Protein AF-A0A848RR54-F1 (afdb_monomer)

Structure (mmCIF, N/CA/C/O backbone):
data_AF-A0A848RR54-F1
#
_entry.id   AF-A0A848RR54-F1
#
loop_
_atom_site.group_PDB
_atom_site.id
_atom_site.type_symbol
_atom_site.label_atom_id
_atom_site.label_alt_id
_atom_site.label_comp_id
_atom_site.label_asym_id
_atom_site.label_entity_id
_atom_site.label_seq_id
_atom_site.pdbx_PDB_ins_code
_atom_site.Cartn_x
_atom_site.Cartn_y
_atom_site.Cartn_z
_atom_site.occupancy
_atom_site.B_iso_or_equiv
_atom_site.auth_seq_id
_atom_site.auth_comp_id
_atom_site.auth_asym_id
_atom_site.auth_atom_id
_atom_site.pdbx_PDB_model_num
ATOM 1 N N . MET A 1 1 ? 53.550 -25.663 -58.899 1.00 39.53 1 MET A N 1
ATOM 2 C CA . MET A 1 1 ? 53.533 -25.489 -57.433 1.00 39.53 1 MET A CA 1
ATOM 3 C C . MET A 1 1 ? 52.250 -24.764 -57.072 1.00 39.53 1 MET A C 1
ATOM 5 O O . MET A 1 1 ? 51.999 -23.706 -57.629 1.00 39.53 1 MET A O 1
ATOM 9 N N . ARG A 1 2 ? 51.382 -25.408 -56.283 1.00 39.19 2 ARG A N 1
ATOM 10 C CA . ARG A 1 2 ? 50.110 -24.861 -55.793 1.00 39.19 2 ARG A CA 1
ATOM 11 C C . ARG A 1 2 ? 50.397 -24.190 -54.454 1.00 39.19 2 ARG A C 1
ATOM 13 O O . ARG A 1 2 ? 50.678 -24.913 -53.503 1.00 39.19 2 ARG A O 1
ATOM 20 N N . ASP A 1 3 ? 50.309 -22.868 -54.384 1.00 37.75 3 ASP A N 1
ATOM 21 C CA . ASP A 1 3 ? 50.316 -22.184 -53.094 1.00 37.75 3 ASP A CA 1
ATOM 22 C C . ASP A 1 3 ? 48.950 -22.333 -52.433 1.00 37.75 3 ASP A C 1
ATOM 24 O O . ASP A 1 3 ? 47.898 -21.961 -52.964 1.00 37.75 3 ASP A O 1
ATOM 28 N N . ALA A 1 4 ? 48.995 -22.997 -51.284 1.00 41.94 4 ALA A N 1
ATOM 29 C CA . ALA A 1 4 ? 47.868 -23.290 -50.437 1.00 41.94 4 ALA A CA 1
ATOM 30 C C . ALA A 1 4 ? 47.304 -21.989 -49.863 1.00 41.94 4 ALA A C 1
ATOM 32 O O . ALA A 1 4 ? 48.009 -21.188 -49.253 1.00 41.94 4 ALA A O 1
ATOM 33 N N . ARG A 1 5 ? 45.991 -21.820 -50.039 1.00 42.09 5 ARG A N 1
ATOM 34 C CA . ARG A 1 5 ? 45.162 -20.876 -49.293 1.00 42.09 5 ARG A CA 1
ATOM 35 C C . ARG A 1 5 ? 45.477 -21.025 -47.804 1.00 42.09 5 ARG A C 1
ATOM 37 O O . ARG A 1 5 ? 45.138 -22.048 -47.212 1.00 42.09 5 ARG A O 1
ATOM 44 N N . ALA A 1 6 ? 46.097 -20.005 -47.216 1.00 47.19 6 ALA A N 1
ATOM 45 C CA . ALA A 1 6 ? 46.144 -19.839 -45.774 1.00 47.19 6 ALA A CA 1
ATOM 46 C C . ALA A 1 6 ? 44.695 -19.716 -45.290 1.00 47.19 6 ALA A C 1
ATOM 48 O O . ALA A 1 6 ? 44.021 -18.710 -45.515 1.00 47.19 6 ALA A O 1
ATOM 49 N N . GLY A 1 7 ? 44.185 -20.811 -44.729 1.00 39.97 7 GLY A N 1
ATOM 50 C CA . GLY A 1 7 ? 42.881 -20.856 -44.100 1.00 39.97 7 GLY A CA 1
ATOM 51 C C . GLY A 1 7 ? 42.874 -19.883 -42.935 1.00 39.97 7 GLY A C 1
ATOM 52 O O . GLY A 1 7 ? 43.626 -20.051 -41.978 1.00 39.97 7 GLY A O 1
ATOM 53 N N . VAL A 1 8 ? 42.017 -18.870 -43.018 1.00 44.38 8 VAL A N 1
ATOM 54 C CA . VAL A 1 8 ? 41.612 -18.111 -41.838 1.00 44.38 8 VAL A CA 1
ATOM 55 C C . VAL A 1 8 ? 40.980 -19.124 -40.877 1.00 44.38 8 VAL A C 1
ATOM 57 O O . VAL A 1 8 ? 40.045 -19.825 -41.285 1.00 44.38 8 VAL A O 1
ATOM 60 N N . PRO A 1 9 ? 41.482 -19.280 -39.640 1.00 44.44 9 PRO A N 1
ATOM 61 C CA . PRO A 1 9 ? 40.887 -20.209 -38.698 1.00 44.44 9 PRO A CA 1
ATOM 62 C C . PRO A 1 9 ? 39.443 -19.780 -38.418 1.00 44.44 9 PRO A C 1
ATOM 64 O O . PRO A 1 9 ? 39.173 -18.679 -37.946 1.00 44.44 9 PRO A O 1
ATOM 67 N N . ARG A 1 10 ? 38.506 -20.690 -38.702 1.00 45.25 10 ARG A N 1
ATOM 68 C CA . ARG A 1 10 ? 37.046 -20.570 -38.518 1.00 45.25 10 ARG A CA 1
ATOM 69 C C . ARG A 1 10 ? 36.617 -20.458 -37.038 1.00 45.25 10 ARG A C 1
ATOM 71 O O . ARG A 1 10 ? 35.435 -20.543 -36.742 1.00 45.25 10 ARG A O 1
ATOM 78 N N . ALA A 1 11 ? 37.569 -20.265 -36.125 1.00 44.91 11 ALA A N 1
ATOM 79 C CA . ALA A 1 11 ? 37.375 -20.191 -34.678 1.00 44.91 11 ALA A CA 1
ATOM 80 C C . ALA A 1 11 ? 37.132 -18.757 -34.157 1.00 44.91 11 ALA A C 1
ATOM 82 O O . ALA A 1 11 ? 36.944 -18.568 -32.966 1.00 44.91 11 ALA A O 1
ATOM 83 N N . ALA A 1 12 ? 37.109 -17.742 -35.030 1.00 40.75 12 ALA A N 1
ATOM 84 C CA . ALA A 1 12 ? 36.840 -16.347 -34.653 1.00 40.75 12 ALA A CA 1
ATOM 85 C C . ALA A 1 12 ? 35.342 -15.955 -34.674 1.00 40.75 12 ALA A C 1
ATOM 87 O O . ALA A 1 12 ? 35.018 -14.779 -34.542 1.00 40.75 12 ALA A O 1
ATOM 88 N N . TYR A 1 13 ? 34.433 -16.919 -34.864 1.00 43.47 13 TYR A N 1
ATOM 89 C CA . TYR A 1 13 ? 32.977 -16.699 -34.918 1.00 43.47 13 TYR A CA 1
ATOM 90 C C . TYR A 1 13 ? 32.204 -17.429 -33.815 1.00 43.47 13 TYR A C 1
ATOM 92 O O . TYR A 1 13 ? 30.986 -17.562 -33.905 1.00 43.47 13 TYR A O 1
ATOM 100 N N . GLU A 1 14 ? 32.866 -17.825 -32.729 1.00 41.84 14 GLU A N 1
ATOM 101 C CA . GLU A 1 14 ? 32.171 -17.937 -31.443 1.00 41.84 14 GLU A CA 1
ATOM 102 C C . GLU A 1 14 ? 31.944 -16.512 -30.926 1.00 41.84 14 GLU A C 1
ATOM 104 O O . GLU A 1 14 ? 32.564 -16.048 -29.975 1.00 41.84 14 GLU A O 1
ATOM 109 N N . ALA A 1 15 ? 31.111 -15.756 -31.647 1.00 51.31 15 ALA A N 1
ATOM 110 C CA . ALA A 1 15 ? 30.539 -14.546 -31.102 1.00 51.31 15 ALA A CA 1
ATOM 111 C C . ALA A 1 15 ? 29.754 -14.997 -29.876 1.00 51.31 15 ALA A C 1
ATOM 113 O O . ALA A 1 15 ? 28.797 -15.766 -30.017 1.00 51.31 15 ALA A O 1
ATOM 114 N N . GLU A 1 16 ? 30.184 -14.562 -28.691 1.00 47.19 16 GLU A N 1
ATOM 115 C CA . GLU A 1 16 ? 29.365 -14.710 -27.498 1.00 47.19 16 GLU A CA 1
ATOM 116 C C . GLU A 1 16 ? 27.944 -14.266 -27.855 1.00 47.19 16 GLU A C 1
ATOM 118 O O . GLU A 1 16 ? 27.778 -13.247 -28.547 1.00 47.19 16 GLU A O 1
ATOM 123 N N . PRO A 1 17 ? 26.916 -15.043 -27.474 1.00 49.62 17 PRO A N 1
ATOM 124 C CA . PRO A 1 17 ? 25.554 -14.613 -27.699 1.00 49.62 17 PRO A CA 1
ATOM 125 C C . PRO A 1 17 ? 25.431 -13.212 -27.108 1.00 49.62 17 PRO A C 1
ATOM 127 O O . PRO A 1 17 ? 25.694 -13.003 -25.924 1.00 49.62 17 PRO A O 1
ATOM 130 N N . VAL A 1 18 ? 25.027 -12.243 -27.931 1.00 54.66 18 VAL A N 1
ATOM 131 C CA . VAL A 1 18 ? 24.650 -10.903 -27.465 1.00 54.66 18 VAL A CA 1
ATOM 132 C C . VAL A 1 18 ? 23.271 -11.056 -26.808 1.00 54.66 18 VAL A C 1
ATOM 134 O O . VAL A 1 18 ? 22.246 -10.607 -27.315 1.00 54.66 18 VAL A O 1
ATOM 137 N N . GLY A 1 19 ? 23.243 -11.847 -25.737 1.00 51.34 19 GLY A N 1
ATOM 138 C CA . GLY A 1 19 ? 22.094 -12.200 -24.915 1.00 51.34 19 GLY A CA 1
ATOM 139 C C . GLY A 1 19 ? 22.115 -11.485 -23.569 1.00 51.34 19 GLY A C 1
ATOM 140 O O . GLY A 1 19 ? 21.085 -11.435 -22.900 1.00 51.34 19 GLY A O 1
ATOM 141 N N . ASP A 1 20 ? 23.246 -10.875 -23.203 1.00 58.84 20 ASP A N 1
ATOM 142 C CA . ASP A 1 20 ? 23.328 -10.021 -22.028 1.00 58.84 20 ASP A CA 1
ATOM 143 C C . ASP A 1 20 ? 22.647 -8.670 -22.280 1.00 58.84 20 ASP A C 1
ATOM 145 O O . ASP A 1 20 ? 22.751 -8.100 -23.376 1.00 58.84 20 ASP A O 1
ATOM 149 N N . PRO A 1 21 ? 21.930 -8.124 -21.276 1.00 65.00 21 PRO A N 1
ATOM 150 C CA . PRO A 1 21 ? 21.287 -6.832 -21.410 1.00 65.00 21 PRO A CA 1
ATOM 151 C C . PRO A 1 21 ? 22.359 -5.794 -21.718 1.00 65.00 21 PRO A C 1
ATOM 153 O O . PRO A 1 21 ? 23.267 -5.555 -20.920 1.00 65.00 21 PRO A O 1
ATOM 156 N N . THR A 1 22 ? 22.245 -5.174 -22.890 1.00 84.31 22 THR A N 1
ATOM 157 C CA . THR A 1 22 ? 23.192 -4.152 -23.328 1.00 84.31 22 THR A CA 1
ATOM 158 C C . THR A 1 22 ? 23.219 -2.990 -22.328 1.00 84.31 22 THR A C 1
ATOM 160 O O . THR A 1 22 ? 22.228 -2.764 -21.622 1.00 84.31 22 THR A O 1
ATOM 163 N N . PRO A 1 23 ? 24.291 -2.175 -22.288 1.00 89.00 23 PRO A N 1
ATOM 164 C CA . PRO A 1 23 ? 24.357 -1.021 -21.388 1.00 89.00 23 PRO A CA 1
ATOM 165 C C . PRO A 1 23 ? 23.140 -0.088 -21.500 1.00 89.00 23 PRO A C 1
ATOM 167 O O . PRO A 1 23 ? 22.696 0.488 -20.510 1.00 89.00 23 PRO A O 1
ATOM 170 N N . THR A 1 24 ? 22.541 0.024 -22.692 1.00 91.19 24 THR A N 1
ATOM 171 C CA . THR A 1 24 ? 21.304 0.789 -22.908 1.00 91.19 24 THR A CA 1
ATOM 172 C C . THR A 1 24 ? 20.101 0.167 -22.197 1.00 91.19 24 THR A C 1
ATOM 174 O O . THR A 1 24 ? 19.342 0.888 -21.552 1.00 91.19 24 THR A O 1
ATOM 177 N N . VAL A 1 25 ? 19.927 -1.156 -22.277 1.00 92.62 25 VAL A N 1
ATOM 178 C CA . VAL A 1 25 ? 18.853 -1.868 -21.563 1.00 92.62 25 VAL A CA 1
ATOM 179 C C . VAL A 1 25 ? 19.061 -1.769 -20.052 1.00 92.62 25 VAL A C 1
ATOM 181 O O . VAL A 1 25 ? 18.112 -1.479 -19.328 1.00 92.62 25 VAL A O 1
ATOM 184 N N . GLN A 1 26 ? 20.300 -1.920 -19.576 1.00 93.31 26 GLN A N 1
ATOM 185 C CA . GLN A 1 26 ? 20.636 -1.762 -18.157 1.00 93.31 26 GLN A CA 1
ATOM 186 C C . GLN A 1 26 ? 20.338 -0.342 -17.650 1.00 93.31 26 GLN A C 1
ATOM 188 O O . GLN A 1 26 ? 19.778 -0.179 -16.567 1.00 93.31 26 GLN A O 1
ATOM 193 N N . ALA A 1 27 ? 20.637 0.691 -18.443 1.00 94.62 27 ALA A N 1
ATOM 194 C CA . ALA A 1 27 ? 20.293 2.068 -18.099 1.00 94.62 27 ALA A CA 1
ATOM 195 C C . ALA A 1 27 ? 18.770 2.273 -18.018 1.00 94.62 27 ALA A C 1
ATOM 197 O O . ALA A 1 27 ? 18.280 2.864 -17.055 1.00 94.62 27 ALA A O 1
ATOM 198 N N . LEU A 1 28 ? 18.003 1.747 -18.982 1.00 95.25 28 LEU A N 1
ATOM 199 C CA . LEU A 1 28 ? 16.534 1.803 -18.953 1.00 95.25 28 LEU A CA 1
ATOM 200 C C . LEU A 1 28 ? 15.961 1.070 -17.729 1.00 95.25 28 LEU A C 1
ATOM 202 O O . LEU A 1 28 ? 15.101 1.624 -17.043 1.00 95.25 28 LEU A O 1
ATOM 206 N N . GLN A 1 29 ? 16.492 -0.113 -17.401 1.00 95.62 29 GLN A N 1
ATOM 207 C CA . GLN A 1 29 ? 16.160 -0.854 -16.181 1.00 95.62 29 GLN A CA 1
ATOM 208 C C . GLN A 1 29 ? 16.421 -0.011 -14.926 1.00 95.62 29 GLN A C 1
ATOM 210 O O . GLN A 1 29 ? 15.543 0.110 -14.071 1.00 95.62 29 GLN A O 1
ATOM 215 N N . ALA A 1 30 ? 17.603 0.598 -14.813 1.00 94.44 30 ALA A N 1
ATOM 216 C CA . ALA A 1 30 ? 17.982 1.406 -13.657 1.00 94.44 30 ALA A CA 1
ATOM 217 C C . ALA A 1 30 ? 17.096 2.652 -13.505 1.00 94.44 30 ALA A C 1
ATOM 219 O O . ALA A 1 30 ? 16.659 2.973 -12.396 1.00 94.44 30 ALA A O 1
ATOM 220 N N . HIS A 1 31 ? 16.774 3.336 -14.607 1.00 96.81 31 HIS A N 1
ATOM 221 C CA . HIS A 1 31 ? 15.866 4.482 -14.593 1.00 96.81 31 HIS A CA 1
ATOM 222 C C . HIS A 1 31 ? 14.446 4.090 -14.173 1.00 96.81 31 HIS A C 1
ATOM 224 O O . HIS A 1 31 ? 13.864 4.760 -13.316 1.00 96.81 31 HIS A O 1
ATOM 230 N N . ALA A 1 32 ? 13.905 2.996 -14.718 1.00 96.69 32 ALA A N 1
ATOM 231 C CA . ALA A 1 32 ? 12.576 2.507 -14.360 1.00 96.69 32 ALA A CA 1
ATOM 232 C C . ALA A 1 32 ? 12.501 2.060 -12.895 1.00 96.69 32 ALA A C 1
ATOM 234 O O . ALA A 1 32 ? 11.582 2.456 -12.173 1.00 96.69 32 ALA A O 1
ATOM 235 N N . ALA A 1 33 ? 13.511 1.325 -12.425 1.00 94.56 33 ALA A N 1
ATOM 236 C CA . ALA A 1 33 ? 13.627 0.930 -11.027 1.00 94.56 33 ALA A CA 1
ATOM 237 C C . ALA A 1 33 ? 13.731 2.151 -10.100 1.00 94.56 33 ALA A C 1
ATOM 239 O O . ALA A 1 33 ? 13.007 2.224 -9.112 1.00 94.56 33 ALA A O 1
ATOM 240 N N . THR A 1 34 ? 14.545 3.153 -10.448 1.00 94.81 34 THR A N 1
ATOM 241 C CA . THR A 1 34 ? 14.680 4.393 -9.662 1.00 94.81 34 THR A CA 1
ATOM 242 C C . THR A 1 34 ? 13.372 5.181 -9.617 1.00 94.81 34 THR A C 1
ATOM 244 O O . THR A 1 34 ? 13.013 5.730 -8.576 1.00 94.81 34 THR A O 1
ATOM 247 N N . TYR A 1 35 ? 12.636 5.250 -10.728 1.00 95.69 35 TYR A N 1
ATOM 248 C CA . TYR A 1 35 ? 11.336 5.915 -10.762 1.00 95.69 35 TYR A CA 1
ATOM 249 C C . TYR A 1 35 ? 10.322 5.205 -9.861 1.00 95.69 35 TYR A C 1
ATOM 251 O O . TYR A 1 35 ? 9.695 5.847 -9.018 1.00 95.69 35 TYR A O 1
ATOM 259 N N . ALA A 1 36 ? 10.206 3.880 -9.981 1.00 94.31 36 ALA A N 1
ATOM 260 C CA . ALA A 1 36 ? 9.348 3.092 -9.103 1.00 94.31 36 ALA A CA 1
ATOM 261 C C . ALA A 1 36 ? 9.765 3.230 -7.633 1.00 94.31 36 ALA A C 1
ATOM 263 O O . ALA A 1 36 ? 8.906 3.380 -6.769 1.00 94.31 36 ALA A O 1
ATOM 264 N N . GLN A 1 37 ? 11.068 3.281 -7.351 1.00 92.62 37 GLN A N 1
ATOM 265 C CA . GLN A 1 37 ? 11.580 3.523 -6.007 1.00 92.62 37 GLN A CA 1
ATOM 266 C C . GLN A 1 37 ? 11.146 4.896 -5.460 1.00 92.62 37 GLN A C 1
ATOM 268 O O . GLN A 1 37 ? 10.788 5.044 -4.297 1.00 92.62 37 GLN A O 1
ATOM 273 N N . ARG A 1 38 ? 11.123 5.935 -6.294 1.00 93.06 38 ARG A N 1
ATO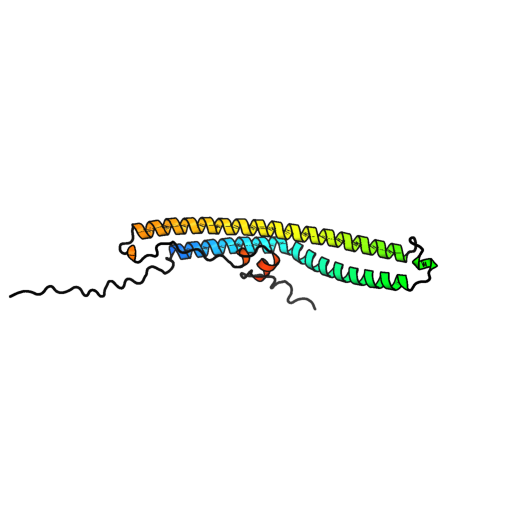M 274 C CA . ARG A 1 38 ? 10.648 7.259 -5.863 1.00 93.06 38 ARG A CA 1
ATOM 275 C C . ARG A 1 38 ? 9.144 7.278 -5.617 1.00 93.06 38 ARG A C 1
ATOM 277 O O . ARG A 1 38 ? 8.708 7.879 -4.640 1.00 93.06 38 ARG A O 1
ATOM 284 N N . GLU A 1 39 ? 8.356 6.635 -6.475 1.00 94.50 39 GLU A N 1
ATOM 285 C CA . GLU A 1 39 ? 6.899 6.584 -6.301 1.00 94.50 39 GLU A CA 1
ATOM 286 C C . GLU A 1 39 ? 6.491 5.745 -5.084 1.00 94.50 39 GLU A C 1
ATOM 288 O O . GLU A 1 39 ? 5.625 6.176 -4.326 1.00 94.50 39 GLU A O 1
ATOM 293 N N . GLY A 1 40 ? 7.148 4.606 -4.842 1.00 91.69 40 GLY A N 1
ATOM 294 C CA . GLY A 1 40 ? 6.935 3.826 -3.623 1.00 91.69 40 GLY A CA 1
ATOM 295 C C . GLY A 1 40 ? 7.312 4.620 -2.369 1.00 91.69 40 GLY A C 1
ATOM 296 O O . GLY A 1 40 ? 6.494 4.740 -1.460 1.00 91.69 40 GLY A O 1
ATOM 297 N N . GLN A 1 41 ? 8.481 5.275 -2.353 1.00 91.38 41 GLN A N 1
ATOM 298 C CA . GLN A 1 41 ? 8.911 6.096 -1.214 1.00 91.38 41 GLN A CA 1
ATOM 299 C C . GLN A 1 41 ? 7.922 7.229 -0.909 1.00 91.38 41 GLN A C 1
ATOM 301 O O . GLN A 1 41 ? 7.593 7.468 0.253 1.00 91.38 41 GLN A O 1
ATOM 306 N N . ARG A 1 42 ? 7.434 7.922 -1.946 1.00 91.94 42 ARG A N 1
ATOM 307 C CA . ARG A 1 42 ? 6.415 8.975 -1.813 1.00 91.94 42 ARG A CA 1
ATOM 308 C C . ARG A 1 42 ? 5.130 8.428 -1.211 1.00 91.94 42 ARG A C 1
ATOM 310 O O . ARG A 1 42 ? 4.662 8.970 -0.220 1.00 91.94 42 ARG A O 1
ATOM 317 N N . PHE A 1 43 ? 4.612 7.329 -1.760 1.00 92.25 43 PHE A N 1
ATOM 318 C CA . PHE A 1 43 ? 3.412 6.681 -1.240 1.00 92.25 43 PHE A CA 1
ATOM 319 C C . PHE A 1 43 ? 3.541 6.353 0.249 1.00 92.25 43 PHE A C 1
ATOM 321 O O . PHE A 1 43 ? 2.709 6.808 1.031 1.00 92.25 43 PHE A O 1
ATOM 328 N N . PHE A 1 44 ? 4.586 5.619 0.644 1.00 86.81 44 PHE A N 1
ATOM 329 C CA . PHE A 1 44 ? 4.771 5.198 2.034 1.00 86.81 44 PHE A CA 1
ATOM 330 C C . PHE A 1 44 ? 4.970 6.385 2.981 1.00 86.81 44 PHE A C 1
ATOM 332 O O . PHE A 1 44 ? 4.425 6.389 4.083 1.00 86.81 44 PHE A O 1
ATOM 339 N N . THR A 1 45 ? 5.674 7.429 2.535 1.00 88.88 45 THR A N 1
ATOM 340 C CA . THR A 1 45 ? 5.827 8.671 3.309 1.00 88.88 45 THR A CA 1
ATOM 341 C C . THR A 1 45 ? 4.478 9.370 3.506 1.00 88.88 45 THR A C 1
ATOM 343 O O . THR A 1 45 ? 4.144 9.756 4.626 1.00 88.88 45 THR A O 1
ATOM 346 N N . ASP A 1 46 ? 3.670 9.476 2.449 1.00 90.94 46 ASP A N 1
ATOM 347 C CA . ASP A 1 46 ? 2.396 10.201 2.465 1.00 90.94 46 ASP A CA 1
ATOM 348 C C . ASP A 1 46 ? 1.310 9.506 3.296 1.00 90.94 46 ASP A C 1
ATOM 350 O O . ASP A 1 46 ? 0.398 10.175 3.788 1.00 90.94 46 ASP A O 1
ATOM 354 N N . VAL A 1 47 ? 1.355 8.172 3.415 1.00 92.88 47 VAL A N 1
ATOM 355 C CA . VAL A 1 47 ? 0.345 7.383 4.149 1.00 92.88 47 VAL A CA 1
ATOM 356 C C . VAL A 1 47 ? 0.755 6.996 5.563 1.00 92.88 47 VAL A C 1
ATOM 358 O O . VAL A 1 47 ? -0.063 6.426 6.281 1.00 92.88 47 VAL A O 1
ATOM 361 N N . ARG A 1 48 ? 1.987 7.311 5.982 1.00 90.19 48 ARG A N 1
ATOM 362 C CA . ARG A 1 48 ? 2.548 6.883 7.271 1.00 90.19 48 ARG A CA 1
ATOM 363 C C . ARG A 1 48 ? 1.621 7.188 8.448 1.00 90.19 48 ARG A C 1
ATOM 365 O O . ARG A 1 48 ? 1.323 6.304 9.239 1.00 90.19 48 ARG A O 1
ATOM 372 N N . VAL A 1 49 ? 1.130 8.425 8.532 1.00 91.81 49 VAL A N 1
ATOM 373 C CA . VAL A 1 49 ? 0.252 8.866 9.630 1.00 91.81 49 VAL A CA 1
ATOM 374 C C . VAL A 1 49 ? -1.070 8.100 9.626 1.00 91.81 49 VAL A C 1
ATOM 376 O O . VAL A 1 49 ? -1.505 7.630 10.671 1.00 91.81 49 VAL A O 1
ATOM 379 N N . GLN A 1 50 ? -1.698 7.937 8.458 1.00 94.62 50 GLN A N 1
ATOM 380 C CA . GLN A 1 50 ? -2.967 7.212 8.339 1.00 94.62 50 GLN A CA 1
ATOM 381 C C . GLN A 1 50 ? -2.810 5.728 8.668 1.00 94.62 50 GLN A C 1
ATOM 383 O O . GLN A 1 50 ? -3.735 5.115 9.195 1.00 94.62 50 GLN A O 1
ATOM 388 N N . TRP A 1 51 ? -1.650 5.156 8.354 1.00 92.50 51 TRP A N 1
ATOM 389 C CA . TRP A 1 51 ? -1.332 3.773 8.662 1.00 92.50 51 TRP A CA 1
ATOM 390 C C . TRP A 1 51 ? -1.206 3.548 10.169 1.00 92.50 51 TRP A C 1
ATOM 392 O O . TRP A 1 51 ? -1.924 2.714 10.714 1.00 92.50 51 TRP A O 1
ATOM 402 N N . THR A 1 52 ? -0.379 4.352 10.846 1.00 91.62 52 THR A N 1
ATOM 403 C CA . THR A 1 52 ? -0.210 4.296 12.307 1.00 91.62 52 THR A CA 1
ATOM 404 C C . THR A 1 52 ? -1.526 4.565 13.038 1.00 91.62 52 THR A C 1
ATOM 406 O O . THR A 1 52 ? -1.859 3.869 13.993 1.00 91.62 52 THR A O 1
ATOM 409 N N . GLU A 1 53 ? -2.321 5.531 12.565 1.00 94.94 53 GLU A N 1
ATOM 410 C CA . GLU A 1 53 ? -3.658 5.789 13.114 1.00 94.94 53 GLU A CA 1
ATOM 411 C C . GLU A 1 53 ? -4.568 4.560 12.968 1.00 94.94 53 GLU A C 1
ATOM 413 O O . GLU A 1 53 ? -5.269 4.189 13.907 1.00 94.94 53 GLU A O 1
ATOM 418 N N . ASN A 1 54 ? -4.550 3.900 11.808 1.00 95.12 54 ASN A N 1
ATOM 419 C CA . ASN A 1 54 ? -5.356 2.706 11.582 1.00 95.12 54 ASN A CA 1
ATOM 420 C C . ASN A 1 54 ? -4.921 1.532 12.475 1.00 95.12 54 ASN A C 1
ATOM 422 O O . ASN A 1 54 ? -5.787 0.823 12.977 1.00 95.12 54 ASN A O 1
ATOM 426 N N . GLU A 1 55 ? -3.622 1.330 12.694 1.00 92.31 55 GLU A N 1
ATOM 427 C CA . GLU A 1 55 ? -3.112 0.283 13.593 1.00 92.31 55 GLU A CA 1
ATOM 428 C C . GLU A 1 55 ? -3.559 0.517 15.043 1.00 92.31 55 GLU A C 1
ATOM 430 O O . GLU A 1 55 ? -4.157 -0.373 15.650 1.00 92.31 55 GLU A O 1
ATOM 435 N N . ALA A 1 56 ? -3.392 1.740 15.556 1.00 94.75 56 ALA A N 1
ATOM 436 C CA . ALA A 1 56 ? -3.841 2.106 16.901 1.00 94.75 56 ALA A CA 1
ATOM 437 C C . ALA A 1 56 ? -5.370 1.989 17.072 1.00 94.75 56 ALA A C 1
ATOM 439 O O . ALA A 1 56 ? -5.866 1.593 18.133 1.00 94.75 56 ALA A O 1
ATOM 440 N N . LEU A 1 57 ? -6.138 2.313 16.024 1.00 95.75 57 LEU A N 1
ATOM 441 C CA . LEU A 1 57 ? -7.592 2.136 16.022 1.00 95.75 57 LEU A CA 1
ATOM 442 C C . LEU A 1 57 ? -7.987 0.662 16.052 1.00 95.75 57 LEU A C 1
ATOM 444 O O . LEU A 1 57 ? -8.901 0.311 16.788 1.00 95.75 57 LEU A O 1
ATOM 448 N N . VAL A 1 58 ? -7.316 -0.205 15.291 1.00 95.19 58 VAL A N 1
ATOM 449 C CA . VAL A 1 58 ? -7.599 -1.649 15.300 1.00 95.19 58 VAL A CA 1
ATOM 450 C C . VAL A 1 58 ? -7.352 -2.245 16.688 1.00 95.19 58 VAL A C 1
ATOM 452 O O . VAL A 1 58 ? -8.190 -3.005 17.175 1.00 95.19 58 VAL A O 1
ATOM 455 N N . GLU A 1 59 ? -6.264 -1.857 17.355 1.00 95.69 59 GLU A N 1
ATOM 456 C CA . GLU A 1 59 ? -5.988 -2.272 18.735 1.00 95.69 59 GLU A CA 1
ATOM 457 C C . GLU A 1 59 ? -7.056 -1.756 19.712 1.00 95.69 59 GLU A C 1
ATOM 459 O O . GLU A 1 59 ? -7.589 -2.511 20.529 1.00 95.69 59 GLU A O 1
ATOM 464 N N . THR A 1 60 ? -7.420 -0.475 19.600 1.00 97.25 60 THR A N 1
ATOM 465 C CA . THR A 1 60 ? -8.451 0.144 20.445 1.00 97.25 60 THR A CA 1
ATOM 466 C C . THR A 1 60 ? -9.800 -0.539 20.269 1.00 97.25 60 THR A C 1
ATOM 468 O O . THR A 1 60 ? -10.423 -0.907 21.260 1.00 97.25 60 THR A O 1
ATOM 471 N N . ILE A 1 61 ? -10.213 -0.796 19.029 1.00 97.50 61 ILE A N 1
ATOM 472 C CA . ILE A 1 61 ? -11.435 -1.538 18.714 1.00 97.50 61 ILE A CA 1
ATOM 473 C C . ILE A 1 61 ? -11.408 -2.922 19.367 1.00 97.50 61 ILE A C 1
ATOM 475 O O . ILE A 1 61 ? -12.398 -3.310 19.979 1.00 97.50 61 ILE A O 1
ATOM 479 N N . GLY A 1 62 ? -10.294 -3.656 19.267 1.00 97.62 62 GLY A N 1
ATOM 480 C CA . GLY A 1 62 ? -10.166 -4.982 19.875 1.00 97.62 62 GLY A CA 1
ATOM 481 C C . GLY A 1 62 ? -10.337 -4.946 21.396 1.00 97.62 62 GLY A C 1
ATOM 482 O O . GLY A 1 62 ? -11.115 -5.716 21.955 1.00 97.62 62 GLY A O 1
ATOM 483 N N . ARG A 1 63 ? -9.678 -3.996 22.067 1.00 97.75 63 ARG A N 1
ATOM 484 C CA . ARG A 1 63 ? -9.812 -3.782 23.516 1.00 97.75 63 ARG A CA 1
ATOM 485 C C . ARG A 1 63 ? -11.236 -3.399 23.919 1.00 97.75 63 ARG A C 1
ATOM 487 O O . ARG A 1 63 ? -11.763 -3.939 24.886 1.00 97.75 63 ARG A O 1
ATOM 494 N N . GLU A 1 64 ? -11.869 -2.498 23.177 1.00 97.19 64 GLU A N 1
ATOM 495 C CA . GLU A 1 64 ? -13.238 -2.061 23.457 1.00 97.19 64 GLU A CA 1
ATOM 496 C C . GLU A 1 64 ? -14.271 -3.161 23.201 1.00 97.19 64 GLU A C 1
ATOM 498 O O . GLU A 1 64 ? -15.260 -3.250 23.923 1.00 97.19 64 GLU A O 1
ATOM 503 N N . GLN A 1 65 ? -14.043 -4.028 22.213 1.00 97.81 65 GLN A N 1
ATOM 504 C CA . GLN A 1 65 ? -14.873 -5.211 21.985 1.00 97.81 65 GLN A CA 1
ATOM 505 C C . GLN A 1 65 ? -14.786 -6.198 23.153 1.00 97.81 65 GLN A C 1
ATOM 507 O O . GLN A 1 65 ? -15.819 -6.715 23.579 1.00 97.81 65 GLN A O 1
ATOM 512 N N . SER A 1 66 ? -13.590 -6.416 23.705 1.00 97.88 66 SER A N 1
ATOM 513 C CA . SER A 1 66 ? -13.413 -7.224 24.918 1.00 97.88 66 SER A CA 1
ATOM 514 C C . SER A 1 66 ? -14.121 -6.594 26.118 1.00 97.88 66 SER A C 1
ATOM 516 O O . SER A 1 66 ? -14.903 -7.265 26.786 1.00 97.88 66 SER A O 1
ATOM 518 N N . GLU A 1 67 ? -13.944 -5.287 26.337 1.00 97.44 67 GLU A N 1
ATOM 519 C CA . GLU A 1 67 ? -14.631 -4.543 27.402 1.00 97.44 67 GLU A CA 1
ATOM 520 C C . GLU A 1 67 ? -16.160 -4.619 27.254 1.00 97.44 67 GLU A C 1
ATOM 522 O O . GLU A 1 67 ? -16.886 -4.783 28.236 1.00 97.44 67 GLU A O 1
ATOM 527 N N . TYR A 1 68 ? -16.666 -4.531 26.023 1.00 97.19 68 TYR A N 1
ATOM 528 C CA . TYR A 1 68 ? -18.089 -4.670 25.738 1.00 97.19 68 TYR A CA 1
ATOM 529 C C . TYR A 1 68 ? -18.587 -6.069 26.096 1.00 97.19 68 TYR A C 1
ATOM 531 O O . TYR A 1 68 ? -19.611 -6.190 26.765 1.00 97.19 68 TYR A O 1
ATOM 539 N N . ALA A 1 69 ? -17.861 -7.116 25.697 1.00 97.06 69 ALA A N 1
ATOM 540 C CA . ALA A 1 69 ? -18.217 -8.496 26.007 1.00 97.06 69 ALA A CA 1
ATOM 541 C C . ALA A 1 69 ? -18.230 -8.759 27.523 1.00 97.06 69 ALA A C 1
ATOM 543 O O . ALA A 1 69 ? -19.180 -9.354 28.031 1.00 97.06 69 ALA A O 1
ATOM 544 N N . GLU A 1 70 ? -17.233 -8.257 28.255 1.00 96.44 70 GLU A N 1
ATOM 545 C CA . GLU A 1 70 ? -17.155 -8.366 29.716 1.00 96.44 70 GLU A CA 1
ATOM 546 C C . GLU A 1 70 ? -18.325 -7.658 30.406 1.00 96.44 70 GLU A C 1
ATOM 548 O O . GLU A 1 70 ? -18.993 -8.238 31.264 1.00 96.44 70 GLU A O 1
ATOM 553 N N . ARG A 1 71 ? -18.623 -6.415 30.009 1.00 94.44 71 ARG A N 1
ATOM 554 C CA . ARG A 1 71 ? -19.734 -5.643 30.585 1.00 94.44 71 ARG A CA 1
ATOM 555 C C . ARG A 1 71 ? -21.093 -6.237 30.236 1.00 94.44 71 ARG A C 1
ATOM 557 O O . ARG A 1 71 ? -21.980 -6.259 31.087 1.00 94.44 71 ARG A O 1
ATOM 564 N N . ALA A 1 72 ? -21.256 -6.738 29.015 1.00 93.38 72 ALA A N 1
ATOM 565 C CA . ALA A 1 72 ? -22.474 -7.413 28.588 1.00 93.38 72 ALA A CA 1
ATOM 566 C C . ALA A 1 72 ? -22.695 -8.712 29.378 1.00 93.38 72 ALA A C 1
ATOM 568 O O . ALA A 1 72 ? -23.817 -8.978 29.803 1.00 93.38 72 ALA A O 1
ATOM 569 N N . ALA A 1 73 ? -21.636 -9.485 29.641 1.00 93.62 73 ALA A N 1
ATOM 570 C CA . ALA A 1 73 ? -21.707 -10.671 30.492 1.00 93.62 73 ALA A CA 1
ATOM 571 C C . ALA A 1 73 ? -22.023 -10.309 31.953 1.00 93.62 73 ALA A C 1
ATOM 573 O O . ALA A 1 73 ? -22.907 -10.906 32.563 1.00 93.62 73 ALA A O 1
ATOM 574 N N . ALA A 1 74 ? -21.371 -9.283 32.510 1.00 91.12 74 ALA A N 1
ATOM 575 C CA . ALA A 1 74 ? -21.638 -8.819 33.871 1.00 91.12 74 ALA A CA 1
ATOM 576 C C . ALA A 1 74 ? -23.093 -8.354 34.059 1.00 91.12 74 ALA A C 1
ATOM 578 O O . ALA A 1 74 ? -23.692 -8.613 35.102 1.00 91.12 74 ALA A O 1
ATOM 579 N N . LEU A 1 75 ? -23.682 -7.716 33.042 1.00 90.19 75 LEU A N 1
ATOM 580 C CA . LEU A 1 75 ? -25.080 -7.287 33.056 1.00 90.19 75 LEU A CA 1
ATOM 581 C C . LEU A 1 75 ? -26.058 -8.469 33.145 1.00 90.19 75 LEU A C 1
ATOM 583 O O . LEU A 1 75 ? -27.068 -8.368 33.836 1.00 90.19 75 LEU A O 1
ATOM 587 N N . GLN A 1 76 ? -25.740 -9.608 32.521 1.00 87.81 76 GLN A N 1
ATOM 588 C CA . GLN A 1 76 ? -26.559 -10.828 32.611 1.00 87.81 76 GLN A CA 1
ATOM 589 C C . GLN A 1 76 ? -26.587 -11.429 34.023 1.00 87.81 76 GLN A C 1
ATOM 591 O O . GLN A 1 76 ? -27.504 -12.177 34.354 1.00 87.81 76 GLN A O 1
ATOM 596 N N . HIS A 1 77 ? -25.601 -11.100 34.861 1.00 88.69 77 HIS A N 1
ATOM 597 C CA . HIS A 1 77 ? -25.517 -11.550 36.251 1.00 88.69 77 HIS A CA 1
ATOM 598 C C . HIS A 1 77 ? -26.127 -10.559 37.256 1.00 88.69 77 HIS A C 1
ATOM 600 O O . HIS A 1 77 ? -26.105 -10.822 38.460 1.00 88.69 77 HIS A O 1
ATOM 606 N N . GLN A 1 78 ? -26.668 -9.425 36.797 1.00 87.56 78 GLN A N 1
ATOM 607 C CA . GLN A 1 78 ? -27.347 -8.461 37.663 1.00 87.56 78 GLN A CA 1
ATOM 608 C C . GLN A 1 78 ? -28.786 -8.889 38.005 1.00 87.56 78 GLN A C 1
ATOM 610 O O . GLN A 1 78 ? -29.371 -9.718 37.305 1.00 87.56 78 GLN A O 1
ATOM 615 N N . PRO A 1 79 ? -29.385 -8.333 39.081 1.00 86.38 79 PRO A N 1
ATOM 616 C CA . PRO A 1 79 ? -30.782 -8.587 39.420 1.00 86.38 79 PRO A CA 1
ATOM 617 C C . PRO A 1 79 ? -31.708 -8.294 38.236 1.00 86.38 79 PRO A C 1
ATOM 619 O O . PRO A 1 79 ? -31.489 -7.327 37.503 1.00 86.38 79 PRO A O 1
ATOM 622 N N . ALA A 1 80 ? -32.768 -9.093 38.083 1.00 82.56 80 ALA A N 1
ATOM 623 C CA . ALA A 1 80 ? -33.674 -9.022 36.934 1.00 82.56 80 ALA A CA 1
ATOM 624 C C . ALA A 1 80 ? -34.241 -7.612 36.687 1.00 82.56 80 ALA A C 1
ATOM 626 O O . ALA A 1 80 ? -34.358 -7.211 35.536 1.00 82.56 80 ALA A O 1
ATOM 627 N N . GLU A 1 81 ? -34.519 -6.839 37.741 1.00 83.38 81 GLU A N 1
ATOM 628 C CA . GLU A 1 81 ? -34.985 -5.449 37.623 1.00 83.38 81 GLU A CA 1
ATOM 629 C C . GLU A 1 81 ? -33.974 -4.548 36.899 1.00 83.38 81 GLU A C 1
ATOM 631 O O . GLU A 1 81 ? -34.355 -3.774 36.027 1.00 83.38 81 GLU A O 1
ATOM 636 N N . VAL A 1 82 ? -32.677 -4.683 37.194 1.00 76.50 82 VAL A N 1
ATOM 637 C CA . VAL A 1 82 ? -31.619 -3.868 36.570 1.00 76.50 82 VAL A CA 1
ATOM 638 C C . VAL A 1 82 ? -31.261 -4.389 35.177 1.00 76.50 82 VAL A C 1
ATOM 640 O O . VAL A 1 82 ? -30.982 -3.604 34.267 1.00 76.50 82 VAL A O 1
ATOM 643 N N . ALA A 1 83 ? -31.303 -5.712 35.000 1.00 77.25 83 ALA A N 1
ATOM 644 C CA . ALA A 1 83 ? -31.049 -6.371 33.723 1.00 77.25 83 ALA A CA 1
ATOM 645 C C . ALA A 1 83 ? -32.176 -6.148 32.695 1.00 77.25 83 ALA A C 1
ATOM 647 O O . ALA A 1 83 ? -31.920 -6.205 31.496 1.00 77.25 83 ALA A O 1
ATOM 648 N N . GLN A 1 84 ? -33.411 -5.888 33.136 1.00 84.12 84 GLN A N 1
ATOM 649 C CA . GLN A 1 84 ? -34.554 -5.601 32.257 1.00 84.12 84 GLN A CA 1
ATOM 650 C C . GLN A 1 84 ? -34.808 -4.102 32.066 1.00 84.12 84 GLN A C 1
ATOM 652 O O . GLN A 1 84 ? -35.460 -3.711 31.095 1.00 84.12 84 GLN A O 1
ATOM 657 N N . ASP A 1 85 ? -34.281 -3.250 32.947 1.00 87.12 85 ASP A N 1
ATOM 658 C CA . ASP A 1 85 ? -34.363 -1.804 32.785 1.00 87.12 85 ASP A CA 1
ATOM 659 C C . ASP A 1 85 ? -33.398 -1.314 31.691 1.00 87.12 85 ASP A C 1
ATOM 661 O O . ASP A 1 85 ? -32.221 -1.036 31.925 1.00 87.12 85 ASP A O 1
ATOM 665 N N . ALA A 1 86 ? -33.923 -1.157 30.475 1.00 84.00 86 ALA A N 1
ATOM 666 C CA . ALA A 1 86 ? -33.196 -0.616 29.324 1.00 84.00 86 ALA A CA 1
ATOM 667 C C . ALA A 1 86 ? -32.769 0.860 29.487 1.00 84.00 86 ALA A C 1
ATOM 669 O O . ALA A 1 86 ? -32.002 1.385 28.669 1.00 84.00 86 ALA A O 1
ATOM 670 N N . THR A 1 87 ? -33.286 1.554 30.505 1.00 89.38 87 THR A N 1
ATOM 671 C CA . THR A 1 87 ? -32.873 2.913 30.876 1.00 89.38 87 THR A CA 1
ATOM 672 C C . THR A 1 87 ? -31.843 2.935 32.001 1.00 89.38 87 THR A C 1
ATOM 674 O O . THR A 1 87 ? -31.361 4.013 32.356 1.00 89.38 87 THR A O 1
ATOM 677 N N . SER A 1 88 ? -31.434 1.763 32.499 1.00 89.25 88 SER A N 1
ATOM 678 C CA . SER A 1 88 ? -30.436 1.671 33.553 1.00 89.25 88 SER A CA 1
ATOM 679 C C . SER A 1 88 ? -29.077 2.223 33.093 1.00 89.25 88 SER A C 1
ATOM 681 O O . SER A 1 88 ? -28.715 2.120 31.911 1.00 89.25 88 SER A O 1
ATOM 683 N N . PRO A 1 89 ? -28.274 2.793 34.014 1.00 90.06 89 PRO A N 1
ATOM 684 C CA . PRO A 1 89 ? -26.944 3.308 33.691 1.00 90.06 89 PRO A CA 1
ATOM 685 C C . PRO A 1 89 ? -26.041 2.276 32.998 1.00 90.06 89 PRO A C 1
ATOM 687 O O . PRO A 1 89 ? -25.284 2.628 32.098 1.00 90.06 89 PRO A O 1
ATOM 690 N N . ALA A 1 90 ? -26.175 0.994 33.356 1.00 88.50 90 ALA A N 1
ATOM 691 C CA . ALA A 1 90 ? -25.392 -0.091 32.770 1.00 88.50 90 ALA A CA 1
ATOM 692 C C . ALA A 1 90 ? -25.694 -0.302 31.273 1.00 88.50 90 ALA A C 1
ATOM 694 O O . ALA A 1 90 ? -24.769 -0.446 30.470 1.00 88.50 90 ALA A O 1
ATOM 695 N N . HIS A 1 91 ? -26.970 -0.253 30.871 1.00 91.81 91 HIS A N 1
ATOM 696 C CA . HIS A 1 91 ? -27.349 -0.295 29.456 1.00 91.81 91 HIS A CA 1
ATOM 697 C C . HIS A 1 91 ? -26.889 0.954 28.703 1.00 91.81 91 HIS A C 1
ATOM 699 O O . HIS A 1 91 ? -26.446 0.860 27.556 1.00 91.81 91 HIS A O 1
ATOM 705 N N . GLU A 1 92 ? -26.969 2.133 29.325 1.00 93.31 92 GLU A N 1
ATOM 706 C CA . GLU A 1 92 ? -26.504 3.366 28.688 1.00 93.31 92 GLU A CA 1
ATOM 707 C C . GLU A 1 92 ? -24.992 3.351 28.439 1.00 93.31 92 GLU A C 1
ATOM 709 O O . GLU A 1 92 ? -24.549 3.742 27.356 1.00 93.31 92 GLU A O 1
ATOM 714 N N . ASP A 1 93 ? -24.206 2.835 29.381 1.00 92.69 93 ASP A N 1
ATOM 715 C CA . ASP A 1 93 ? -22.762 2.677 29.214 1.00 92.69 93 ASP A CA 1
ATOM 716 C C . ASP A 1 93 ? -22.413 1.670 28.110 1.00 92.69 93 ASP A C 1
ATOM 718 O O . ASP A 1 93 ? -21.537 1.955 27.288 1.00 92.69 93 ASP A O 1
ATOM 722 N N . LEU A 1 94 ? -23.142 0.550 28.001 1.00 94.94 94 LEU A N 1
ATOM 723 C CA . LEU A 1 94 ? -22.997 -0.383 26.875 1.00 94.94 94 LEU A CA 1
ATOM 724 C C . LEU A 1 94 ? -23.329 0.277 25.531 1.00 94.94 94 LEU A C 1
ATOM 726 O O . LEU A 1 94 ? -22.562 0.141 24.580 1.00 94.94 94 LEU A O 1
ATOM 730 N N . ARG A 1 95 ? -24.416 1.055 25.444 1.00 95.50 95 ARG A N 1
ATOM 731 C CA . ARG A 1 95 ? -24.773 1.796 24.217 1.00 95.50 95 ARG A CA 1
ATOM 732 C C . ARG A 1 95 ? -23.749 2.872 23.865 1.00 95.50 95 ARG A C 1
ATOM 734 O O . ARG A 1 95 ? -23.556 3.192 22.691 1.00 95.50 95 ARG A O 1
ATOM 741 N N . ARG A 1 96 ? -23.124 3.513 24.856 1.00 96.06 96 ARG A N 1
ATOM 742 C CA . ARG A 1 96 ? -22.036 4.481 24.626 1.00 96.06 96 ARG A CA 1
ATOM 743 C C . ARG A 1 96 ? -20.798 3.786 24.072 1.00 96.06 96 ARG A C 1
ATOM 745 O O . ARG A 1 96 ? -20.236 4.280 23.095 1.00 96.06 96 ARG A O 1
ATOM 752 N N . LEU A 1 97 ? -20.428 2.646 24.654 1.00 96.88 97 LEU A N 1
ATOM 753 C CA . LEU A 1 97 ? -19.313 1.821 24.201 1.00 96.88 97 LEU A CA 1
ATOM 754 C C . LEU A 1 97 ? -19.545 1.300 22.777 1.00 96.88 97 LEU A C 1
ATOM 756 O O . LEU A 1 97 ? -18.702 1.493 21.909 1.00 96.88 97 LEU A O 1
ATOM 760 N N . GLU A 1 98 ? -20.731 0.765 22.489 1.00 97.38 98 GLU A N 1
ATOM 761 C CA . GLU A 1 98 ? -21.102 0.305 21.148 1.00 97.38 98 GLU A CA 1
ATOM 762 C C . GLU A 1 98 ? -21.012 1.431 20.104 1.00 97.38 98 GLU A C 1
ATOM 764 O O . GLU A 1 98 ? -20.411 1.262 19.041 1.00 97.38 98 GLU A O 1
ATOM 769 N N . ARG A 1 99 ? -21.555 2.620 20.410 1.00 98.06 99 ARG A N 1
ATOM 770 C CA . ARG A 1 99 ? -21.472 3.788 19.515 1.00 98.06 99 ARG A CA 1
ATOM 771 C C . ARG A 1 99 ? -20.028 4.221 19.249 1.00 98.06 99 ARG A C 1
ATOM 773 O O . ARG A 1 99 ? -19.745 4.708 18.152 1.00 98.06 99 ARG A O 1
ATOM 780 N N . ARG A 1 100 ? -19.133 4.078 20.232 1.00 97.00 100 ARG A N 1
ATOM 781 C CA . ARG A 1 100 ? -17.702 4.381 20.091 1.00 97.00 100 ARG A CA 1
ATOM 782 C C . ARG A 1 100 ? -17.014 3.358 19.186 1.00 97.00 100 ARG A C 1
ATOM 784 O O . ARG A 1 100 ? -16.488 3.763 18.153 1.00 97.00 100 ARG A O 1
ATOM 791 N N . ILE A 1 101 ? -17.195 2.063 19.452 1.00 97.50 101 ILE A N 1
ATOM 792 C CA . ILE A 1 101 ? -16.705 0.960 18.607 1.00 97.50 101 ILE A CA 1
ATOM 793 C C . ILE A 1 101 ? -17.152 1.142 17.149 1.00 97.50 101 ILE A C 1
ATOM 795 O O . ILE A 1 101 ? -16.348 1.059 16.221 1.00 97.50 101 ILE A O 1
ATOM 799 N N . GLN A 1 102 ? -18.435 1.441 16.916 1.00 97.94 102 GLN A N 1
ATOM 800 C CA . GLN A 1 102 ? -18.961 1.663 15.565 1.00 97.94 102 GLN A CA 1
ATOM 801 C C . GLN A 1 102 ? -18.332 2.882 14.873 1.00 97.94 102 GLN A C 1
ATOM 803 O O . GLN A 1 102 ? -18.095 2.852 13.662 1.00 97.94 102 GLN A O 1
ATOM 808 N N . ARG A 1 103 ? -18.079 3.969 15.611 1.00 97.81 103 ARG A N 1
ATOM 809 C CA . ARG A 1 103 ? -17.406 5.162 15.078 1.00 97.81 103 ARG A CA 1
ATOM 810 C C . ARG A 1 103 ? -15.975 4.836 14.661 1.00 97.81 103 ARG A C 1
ATOM 812 O O . ARG A 1 103 ? -15.572 5.217 13.560 1.00 97.81 103 ARG A O 1
ATOM 819 N N . ASP A 1 104 ? -15.258 4.095 15.493 1.00 97.62 104 ASP A N 1
ATOM 820 C CA . ASP A 1 104 ? -13.861 3.745 15.257 1.00 97.62 104 ASP A CA 1
ATOM 821 C C . ASP A 1 104 ? -13.726 2.753 14.096 1.00 97.62 104 ASP A C 1
ATOM 823 O O . ASP A 1 104 ? -12.869 2.935 13.230 1.00 97.62 104 ASP A O 1
ATOM 827 N N . HIS A 1 105 ? -14.658 1.800 13.957 1.00 97.69 105 HIS A N 1
ATOM 828 C CA . HIS A 1 105 ? -14.763 0.944 12.765 1.00 97.69 105 HIS A CA 1
ATOM 829 C C . HIS A 1 105 ? -14.930 1.752 11.477 1.00 97.69 105 HIS A C 1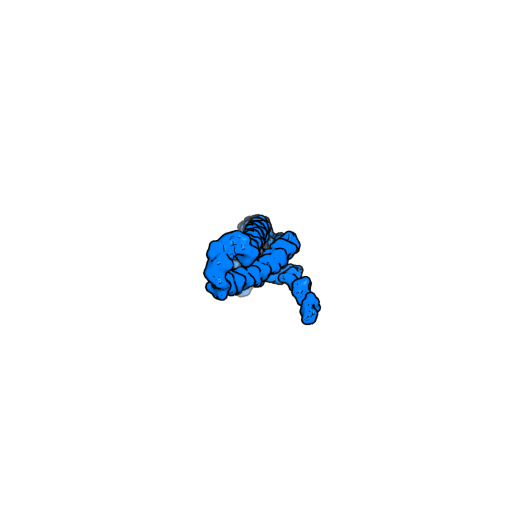
ATOM 831 O O . HIS A 1 105 ? -14.239 1.500 10.487 1.00 97.69 105 HIS A O 1
ATOM 837 N N . ARG A 1 106 ? -15.817 2.758 11.470 1.00 98.12 106 ARG A N 1
ATOM 838 C CA . ARG A 1 106 ? -16.004 3.634 10.297 1.00 98.12 106 ARG A CA 1
ATOM 839 C C . ARG A 1 106 ? -14.733 4.417 9.979 1.00 98.12 106 ARG A C 1
ATOM 841 O O . ARG A 1 106 ? -14.390 4.567 8.805 1.00 98.12 106 ARG A O 1
ATOM 848 N N . ARG A 1 107 ? -14.027 4.900 11.005 1.00 97.81 107 ARG A N 1
ATOM 849 C CA . ARG A 1 107 ? -12.753 5.604 10.832 1.00 97.81 107 ARG A CA 1
ATOM 850 C C . ARG A 1 107 ? -11.676 4.679 10.262 1.00 97.81 107 ARG A C 1
ATOM 852 O O . ARG A 1 107 ? -11.045 5.056 9.279 1.00 97.81 107 ARG A O 1
ATOM 859 N N . SER A 1 108 ? -11.527 3.466 10.794 1.00 97.44 108 SER A N 1
ATOM 860 C CA . SER A 1 108 ? -10.597 2.458 10.264 1.00 97.44 108 SER A CA 1
ATOM 861 C C . SER A 1 108 ? -10.909 2.112 8.804 1.00 97.44 108 SER A C 1
ATOM 863 O O . SER A 1 108 ? -10.017 2.142 7.956 1.00 97.44 108 SER A O 1
ATOM 865 N N . ALA A 1 109 ? -12.180 1.873 8.463 1.00 97.06 109 ALA A N 1
ATOM 866 C CA . ALA A 1 109 ? -12.590 1.597 7.085 1.00 97.06 109 ALA A CA 1
ATOM 867 C C . ALA A 1 109 ? -12.238 2.752 6.130 1.00 97.06 109 ALA A C 1
ATOM 869 O O . ALA A 1 109 ? -11.737 2.522 5.027 1.00 97.06 109 ALA A O 1
ATOM 870 N N . HIS A 1 110 ? -12.442 3.998 6.567 1.00 97.88 110 HIS A N 1
ATOM 871 C CA . HIS A 1 110 ? -12.057 5.179 5.800 1.00 97.88 110 HIS A CA 1
ATOM 872 C C . HIS A 1 110 ? -10.539 5.263 5.576 1.00 97.88 110 HIS A C 1
ATOM 874 O O . HIS A 1 110 ? -10.101 5.497 4.448 1.00 97.88 110 HIS A O 1
ATOM 880 N N . LEU A 1 111 ? -9.734 5.038 6.620 1.00 96.81 111 LEU A N 1
ATOM 881 C CA . LEU A 1 111 ? -8.271 5.048 6.517 1.00 96.81 111 LEU A CA 1
ATOM 882 C C . LEU A 1 111 ? -7.772 3.959 5.559 1.00 96.81 111 LEU A C 1
ATOM 884 O O . LEU A 1 111 ? -6.972 4.257 4.673 1.00 96.81 111 LEU A O 1
ATOM 888 N N . LYS A 1 112 ? -8.309 2.735 5.655 1.00 94.56 112 LYS A N 1
ATOM 889 C CA . LYS A 1 112 ? -7.997 1.634 4.727 1.00 94.56 112 LYS A CA 1
ATOM 890 C C . LYS A 1 112 ? -8.292 2.006 3.275 1.00 94.56 112 LYS A C 1
ATOM 892 O O . LYS A 1 112 ? -7.444 1.814 2.405 1.00 94.56 112 LYS A O 1
ATOM 897 N N . ALA A 1 113 ? -9.462 2.588 3.007 1.00 95.75 113 ALA A N 1
ATOM 898 C CA . ALA A 1 113 ? -9.838 3.013 1.659 1.00 95.75 113 ALA A CA 1
ATOM 899 C C . ALA A 1 113 ? -8.908 4.111 1.111 1.00 95.75 113 ALA A C 1
ATOM 901 O O . ALA A 1 113 ? -8.500 4.066 -0.054 1.00 95.75 113 ALA A O 1
ATOM 902 N N . LEU A 1 114 ? -8.533 5.080 1.950 1.00 96.25 114 LEU A N 1
ATOM 903 C CA . LEU A 1 114 ? -7.600 6.148 1.591 1.00 96.25 114 LEU A CA 1
ATOM 904 C C . LEU A 1 114 ? -6.215 5.584 1.246 1.00 96.25 114 LEU A C 1
ATOM 906 O O . LEU A 1 114 ? -5.662 5.923 0.195 1.00 96.25 114 LEU A O 1
ATOM 910 N N . ILE A 1 115 ? -5.678 4.705 2.097 1.00 94.50 115 ILE A N 1
ATOM 911 C CA . ILE A 1 115 ? -4.387 4.032 1.892 1.00 94.50 115 ILE A CA 1
ATOM 912 C C . ILE A 1 115 ? -4.408 3.249 0.574 1.00 94.50 115 ILE A C 1
ATOM 914 O O . ILE A 1 115 ? -3.539 3.451 -0.276 1.00 94.50 115 ILE A O 1
ATOM 918 N N . HIS A 1 116 ? -5.439 2.428 0.359 1.00 93.75 116 HIS A N 1
ATOM 919 C CA . HIS A 1 116 ? -5.591 1.624 -0.852 1.00 93.75 116 HIS A CA 1
ATOM 920 C C . HIS A 1 116 ? -5.678 2.479 -2.127 1.00 93.75 116 HIS A C 1
ATOM 922 O O . HIS A 1 116 ? -5.052 2.173 -3.147 1.00 93.75 116 HIS A O 1
ATOM 928 N N . THR A 1 117 ? -6.413 3.591 -2.075 1.00 95.38 117 THR A N 1
ATOM 929 C CA . THR A 1 117 ? -6.538 4.515 -3.212 1.00 95.38 117 THR A CA 1
ATOM 930 C C . THR A 1 117 ? -5.182 5.115 -3.577 1.00 95.38 117 THR A C 1
ATOM 932 O O . THR A 1 117 ? -4.782 5.103 -4.743 1.00 95.38 117 THR A O 1
ATOM 935 N N . ARG A 1 118 ? -4.433 5.607 -2.582 1.00 95.25 118 ARG A N 1
ATOM 936 C CA . ARG A 1 118 ? -3.100 6.188 -2.803 1.00 95.25 118 ARG A CA 1
ATOM 937 C C . ARG A 1 118 ? -2.106 5.155 -3.323 1.00 95.25 118 ARG A C 1
ATOM 939 O O . ARG A 1 118 ? -1.359 5.456 -4.254 1.00 95.25 118 ARG A O 1
ATOM 946 N N . PHE A 1 119 ? -2.155 3.936 -2.789 1.00 94.94 119 PHE A N 1
ATOM 947 C CA . PHE A 1 119 ? -1.352 2.818 -3.273 1.00 94.94 119 PHE A CA 1
ATOM 948 C C . PHE A 1 119 ? -1.621 2.540 -4.753 1.00 94.94 119 PHE A C 1
ATOM 950 O O . PHE A 1 119 ? -0.698 2.492 -5.566 1.00 94.94 119 PHE A O 1
ATOM 957 N N . THR A 1 120 ? -2.898 2.434 -5.124 1.00 94.88 120 THR A N 1
ATOM 958 C CA . THR A 1 120 ? -3.318 2.167 -6.503 1.00 94.88 120 THR A CA 1
ATOM 959 C C . THR A 1 120 ? -2.801 3.232 -7.468 1.00 94.88 120 THR A C 1
ATOM 961 O O . THR A 1 120 ? -2.302 2.900 -8.547 1.00 94.88 120 THR A O 1
ATOM 964 N N . VAL A 1 121 ? -2.851 4.508 -7.073 1.00 96.06 121 VAL A N 1
ATOM 965 C CA . VAL A 1 121 ? -2.323 5.619 -7.878 1.00 96.06 121 VAL A CA 1
ATOM 966 C C . VAL A 1 121 ? -0.804 5.518 -8.051 1.00 96.06 121 VAL A C 1
ATOM 968 O O . VAL A 1 121 ? -0.321 5.607 -9.182 1.00 96.06 121 VAL A O 1
ATOM 971 N N . ALA A 1 122 ? -0.050 5.311 -6.968 1.00 95.38 122 ALA A N 1
ATOM 972 C CA . ALA A 1 122 ? 1.409 5.184 -7.025 1.00 95.38 122 ALA A CA 1
ATOM 973 C C . ALA A 1 122 ? 1.839 3.986 -7.886 1.00 95.38 122 ALA A C 1
ATOM 975 O O . ALA A 1 122 ? 2.699 4.107 -8.765 1.00 95.38 122 ALA A O 1
ATOM 976 N N . ARG A 1 123 ? 1.162 2.847 -7.712 1.00 95.12 123 ARG A N 1
ATOM 977 C CA . ARG A 1 123 ? 1.378 1.636 -8.505 1.00 95.12 123 ARG A CA 1
ATOM 978 C C . ARG A 1 123 ? 1.118 1.871 -9.989 1.00 95.12 123 ARG A C 1
ATOM 980 O O . ARG A 1 123 ? 1.921 1.453 -10.820 1.00 95.12 123 ARG A O 1
ATOM 987 N N . LEU A 1 124 ? 0.025 2.552 -10.338 1.00 96.19 124 LEU A N 1
ATOM 988 C CA . LEU A 1 124 ? -0.305 2.851 -11.732 1.00 96.19 124 LEU A CA 1
ATOM 989 C C . LEU A 1 124 ? 0.755 3.745 -12.387 1.00 96.19 124 LEU A C 1
ATOM 991 O O . LEU A 1 124 ? 1.142 3.491 -13.527 1.00 96.19 124 LEU A O 1
ATOM 995 N N . ARG A 1 125 ? 1.246 4.768 -11.677 1.00 96.94 125 ARG A N 1
ATOM 996 C CA . ARG A 1 125 ? 2.313 5.651 -12.179 1.00 96.94 125 ARG A CA 1
ATOM 997 C C . ARG A 1 125 ? 3.598 4.878 -12.455 1.00 96.94 125 ARG A C 1
ATOM 999 O O . ARG A 1 125 ? 4.154 4.992 -13.544 1.00 96.94 125 ARG A O 1
ATOM 1006 N N . ALA A 1 126 ? 4.032 4.055 -11.503 1.00 96.06 126 ALA A N 1
ATOM 1007 C CA . ALA A 1 126 ? 5.227 3.233 -11.650 1.00 96.06 126 ALA A CA 1
ATOM 1008 C C . ALA A 1 126 ? 5.088 2.195 -12.778 1.00 96.06 126 ALA A C 1
ATOM 1010 O O . ALA A 1 126 ? 5.997 2.067 -13.596 1.00 96.06 126 ALA A O 1
ATOM 1011 N N . ARG A 1 127 ? 3.939 1.509 -12.885 1.00 95.88 127 ARG A N 1
ATOM 1012 C CA . ARG A 1 127 ? 3.667 0.554 -13.977 1.00 95.88 127 ARG A CA 1
ATOM 1013 C C . ARG A 1 127 ? 3.717 1.224 -15.349 1.00 95.88 127 ARG A C 1
ATOM 1015 O O . ARG A 1 127 ? 4.451 0.754 -16.207 1.00 95.88 127 ARG A O 1
ATOM 1022 N N . ARG A 1 128 ? 3.051 2.372 -15.519 1.00 97.19 128 ARG A N 1
ATOM 1023 C CA . ARG A 1 128 ? 3.093 3.135 -16.781 1.00 97.19 128 ARG A CA 1
ATOM 1024 C C . ARG A 1 128 ? 4.514 3.530 -17.185 1.00 97.19 128 ARG A C 1
ATOM 1026 O O . ARG A 1 128 ? 4.829 3.541 -18.369 1.00 97.19 128 ARG A O 1
ATOM 1033 N N . TYR A 1 129 ? 5.375 3.847 -16.219 1.00 97.12 129 TYR A N 1
ATOM 1034 C CA . TYR A 1 129 ? 6.774 4.163 -16.507 1.00 97.12 129 TYR A CA 1
ATOM 1035 C C . TYR A 1 129 ? 7.569 2.936 -16.978 1.00 97.12 129 TYR A C 1
ATOM 1037 O O . TYR A 1 129 ? 8.413 3.056 -17.870 1.00 97.12 129 TYR A O 1
ATOM 1045 N N . PHE A 1 130 ? 7.290 1.757 -16.413 1.00 96.75 130 PHE A N 1
ATOM 1046 C CA . PHE A 1 130 ? 7.844 0.495 -16.906 1.00 96.75 130 PHE A CA 1
ATOM 1047 C C . PHE A 1 130 ? 7.353 0.182 -18.315 1.00 96.75 130 PHE A C 1
ATOM 1049 O O . PHE A 1 130 ? 8.180 -0.129 -19.159 1.00 96.75 130 PHE A O 1
ATOM 1056 N N . ASP A 1 131 ? 6.063 0.351 -18.597 1.00 96.00 131 ASP A N 1
ATOM 1057 C CA . ASP A 1 131 ? 5.506 0.093 -19.930 1.00 96.00 131 ASP A CA 1
ATOM 1058 C C . ASP A 1 131 ? 6.144 1.015 -20.989 1.00 96.00 131 ASP A C 1
ATOM 1060 O O . ASP A 1 131 ? 6.551 0.563 -22.058 1.00 96.00 131 ASP A O 1
ATOM 1064 N N . TYR A 1 132 ? 6.346 2.294 -20.653 1.00 96.81 132 TYR A N 1
ATOM 1065 C CA . TYR A 1 132 ? 7.089 3.241 -21.494 1.00 96.81 132 TYR A CA 1
ATOM 1066 C C . TYR A 1 132 ? 8.568 2.854 -21.676 1.00 96.81 132 TYR A C 1
ATOM 1068 O O . TYR A 1 132 ? 9.155 3.053 -22.741 1.00 96.81 132 TYR A O 1
ATOM 1076 N N . SER A 1 133 ? 9.202 2.308 -20.638 1.00 96.94 133 SER A N 1
ATOM 1077 C CA . SER A 1 133 ? 10.591 1.843 -20.717 1.00 96.94 133 SER A CA 1
ATOM 1078 C C . SER A 1 133 ? 10.718 0.553 -21.536 1.00 96.94 133 SER A C 1
ATOM 1080 O O . SER A 1 133 ? 11.655 0.441 -22.324 1.00 96.94 133 SER A O 1
ATOM 1082 N N . ASP A 1 134 ? 9.760 -0.370 -21.427 1.00 95.69 134 ASP A N 1
ATOM 1083 C CA . ASP A 1 134 ? 9.676 -1.592 -22.236 1.00 95.69 134 ASP A CA 1
ATOM 1084 C C . ASP A 1 134 ? 9.508 -1.246 -23.729 1.00 95.69 134 ASP A C 1
ATOM 1086 O O . ASP A 1 134 ? 10.180 -1.829 -24.583 1.00 95.69 134 ASP A O 1
ATOM 1090 N N . GLU A 1 135 ? 8.700 -0.231 -24.060 1.00 96.69 135 GLU A N 1
ATOM 1091 C CA . GLU A 1 135 ? 8.578 0.286 -25.432 1.00 96.69 135 GLU A CA 1
ATOM 1092 C C . GLU A 1 135 ? 9.929 0.790 -25.972 1.00 96.69 135 GLU A C 1
ATOM 1094 O O . GLU A 1 135 ? 10.336 0.451 -27.089 1.00 96.69 135 GLU A O 1
ATOM 1099 N N . LYS A 1 136 ? 10.686 1.543 -25.161 1.00 96.56 136 LYS A N 1
ATOM 1100 C CA . LYS A 1 136 ? 12.037 1.994 -25.535 1.00 96.56 136 LYS A CA 1
ATOM 1101 C C . LYS A 1 136 ? 13.000 0.836 -25.755 1.00 96.56 136 LYS A C 1
ATOM 1103 O O . LYS A 1 136 ? 13.792 0.892 -26.698 1.00 96.56 136 LYS A O 1
ATOM 1108 N N . VAL A 1 137 ? 12.936 -0.199 -24.915 1.00 95.12 137 VAL A N 1
ATOM 1109 C CA . VAL A 1 137 ? 13.741 -1.412 -25.097 1.00 95.12 137 VAL A CA 1
ATOM 1110 C C . VAL A 1 137 ? 13.382 -2.082 -26.422 1.00 95.12 137 VAL A C 1
ATOM 1112 O O . VAL A 1 137 ? 14.288 -2.413 -27.182 1.00 95.12 137 VAL A O 1
ATOM 1115 N N . ALA A 1 138 ? 12.097 -2.213 -26.757 1.00 94.69 138 ALA A N 1
ATOM 1116 C CA . ALA A 1 138 ? 11.663 -2.813 -28.019 1.00 94.69 138 ALA A CA 1
ATOM 1117 C C . ALA A 1 138 ? 12.181 -2.042 -29.250 1.00 94.69 138 ALA A C 1
ATOM 1119 O O . ALA A 1 138 ? 12.714 -2.650 -30.185 1.00 94.69 138 ALA A O 1
ATOM 1120 N N . ILE A 1 139 ? 12.101 -0.705 -29.239 1.00 94.94 139 ILE A N 1
ATOM 1121 C CA . ILE A 1 139 ? 12.620 0.155 -30.320 1.00 94.94 139 ILE A CA 1
ATOM 1122 C C . ILE A 1 139 ? 14.142 0.020 -30.452 1.00 94.94 139 ILE A C 1
ATOM 1124 O O . ILE A 1 139 ? 14.674 -0.123 -31.563 1.00 94.94 139 ILE A O 1
ATOM 1128 N N . TYR A 1 140 ? 14.852 0.064 -29.321 1.00 93.75 140 TYR A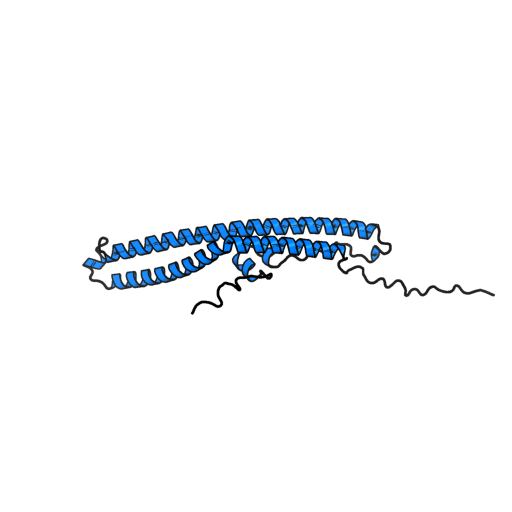 N 1
ATOM 1129 C CA . TYR A 1 140 ? 16.299 -0.124 -29.278 1.00 93.75 140 TYR A CA 1
ATOM 1130 C C . TYR A 1 140 ? 16.686 -1.493 -29.847 1.00 93.75 140 TYR A C 1
ATOM 1132 O O . TYR A 1 140 ? 17.529 -1.568 -30.741 1.00 93.75 140 TYR A O 1
ATOM 1140 N N . TRP A 1 141 ? 16.010 -2.555 -29.410 1.00 92.69 141 TRP A N 1
ATOM 1141 C CA . TRP A 1 141 ? 16.277 -3.929 -29.823 1.00 92.69 141 TRP A CA 1
ATOM 1142 C C . TRP A 1 141 ? 16.056 -4.139 -31.323 1.00 92.69 141 TRP A C 1
ATOM 1144 O O . TRP A 1 141 ? 16.919 -4.678 -32.014 1.00 92.69 141 TRP A O 1
ATOM 1154 N N . GLY A 1 142 ? 14.949 -3.624 -31.871 1.00 92.00 142 GLY A N 1
ATOM 1155 C CA . GLY A 1 142 ? 14.686 -3.668 -33.313 1.00 92.00 142 GLY A CA 1
ATOM 1156 C C . GLY A 1 142 ? 15.696 -2.862 -34.139 1.00 92.00 142 GLY A C 1
ATOM 1157 O O . GLY A 1 142 ? 15.963 -3.173 -35.301 1.00 92.00 142 GLY A O 1
ATOM 1158 N N . THR A 1 143 ? 16.294 -1.821 -33.560 1.00 92.31 143 THR A N 1
ATOM 1159 C CA . THR A 1 143 ? 17.372 -1.060 -34.209 1.00 92.31 143 THR A CA 1
ATOM 1160 C C . THR A 1 143 ? 18.702 -1.802 -34.139 1.00 92.31 143 THR A C 1
ATOM 1162 O O . THR A 1 143 ? 19.411 -1.851 -35.144 1.00 92.31 143 THR A O 1
ATOM 1165 N N . LEU A 1 144 ? 19.010 -2.415 -32.994 1.00 89.69 144 LEU A N 1
ATOM 1166 C CA . LEU A 1 144 ? 20.199 -3.232 -32.788 1.00 89.69 144 LEU A CA 1
ATOM 1167 C C . LEU A 1 144 ? 20.217 -4.404 -33.776 1.00 89.69 144 LEU A C 1
ATOM 1169 O O . LEU A 1 144 ? 21.162 -4.525 -34.547 1.00 89.69 144 LEU A O 1
ATOM 1173 N N . ARG A 1 145 ? 19.129 -5.178 -33.863 1.00 89.94 145 ARG A N 1
ATOM 1174 C CA . ARG A 1 145 ? 19.015 -6.308 -34.803 1.00 89.94 145 ARG A CA 1
ATOM 1175 C C . ARG A 1 145 ? 19.168 -5.909 -36.272 1.00 89.94 145 ARG A C 1
ATOM 1177 O O . ARG A 1 145 ? 19.749 -6.656 -37.040 1.00 89.94 145 ARG A O 1
ATOM 1184 N N . ARG A 1 146 ? 18.679 -4.735 -36.685 1.00 90.50 146 ARG A N 1
ATOM 1185 C CA . ARG A 1 146 ? 18.813 -4.278 -38.085 1.00 90.50 146 ARG A CA 1
ATOM 1186 C C . ARG A 1 146 ? 20.222 -3.821 -38.454 1.00 90.50 146 ARG A C 1
ATOM 1188 O O . ARG A 1 146 ? 20.562 -3.829 -39.630 1.00 90.50 146 ARG A O 1
ATOM 1195 N N . LYS A 1 147 ? 20.998 -3.342 -37.480 1.00 89.31 147 LYS A N 1
ATOM 1196 C CA . LYS A 1 147 ? 22.296 -2.692 -37.722 1.00 89.31 147 LYS A CA 1
ATOM 1197 C C . LYS A 1 147 ? 23.491 -3.544 -37.303 1.00 89.31 147 LYS A C 1
ATOM 1199 O O . LYS A 1 147 ? 24.605 -3.245 -37.722 1.00 89.31 147 LYS A O 1
ATOM 1204 N N . HIS A 1 148 ? 23.286 -4.556 -36.462 1.00 86.19 148 HIS A N 1
ATOM 1205 C CA . HIS A 1 148 ? 24.371 -5.378 -35.949 1.00 86.19 148 HIS A CA 1
ATOM 1206 C C . HIS A 1 148 ? 24.815 -6.416 -36.996 1.00 86.19 148 HIS A C 1
ATOM 1208 O O . HIS A 1 148 ? 23.970 -7.164 -37.485 1.00 86.19 148 HIS A O 1
ATOM 1214 N N . PRO A 1 149 ? 26.117 -6.517 -37.325 1.00 83.50 149 PRO A N 1
ATOM 1215 C CA . PRO A 1 149 ? 26.620 -7.472 -38.320 1.00 83.50 149 PRO A CA 1
ATOM 1216 C C . PRO A 1 149 ? 26.322 -8.941 -37.990 1.00 83.50 149 PRO A C 1
ATOM 1218 O O . PRO A 1 149 ? 26.152 -9.747 -38.894 1.00 83.50 149 PRO A O 1
ATOM 1221 N N . ALA A 1 150 ? 26.225 -9.275 -36.701 1.00 84.06 150 ALA A N 1
ATOM 1222 C CA . ALA A 1 150 ? 25.866 -10.604 -36.203 1.00 84.06 150 ALA A CA 1
ATOM 1223 C C . ALA A 1 150 ? 24.428 -10.627 -35.653 1.00 84.06 150 ALA A C 1
ATOM 1225 O O . ALA A 1 150 ? 24.192 -11.032 -34.517 1.00 84.06 150 ALA A O 1
ATOM 1226 N N . ALA A 1 151 ? 23.467 -10.099 -36.416 1.00 80.56 151 ALA A N 1
ATOM 1227 C CA . ALA A 1 151 ? 22.063 -10.005 -36.004 1.00 80.56 151 ALA A CA 1
ATOM 1228 C C . ALA A 1 151 ? 21.411 -11.367 -35.705 1.00 80.56 151 ALA A C 1
ATOM 1230 O O . ALA A 1 151 ? 20.484 -11.435 -34.902 1.00 80.56 151 ALA A O 1
ATOM 1231 N N . GLU A 1 152 ? 21.902 -12.431 -36.341 1.00 81.38 152 GLU A N 1
ATOM 1232 C CA . GLU A 1 152 ? 21.480 -13.823 -36.134 1.00 81.38 152 GLU A CA 1
ATOM 1233 C C . GLU A 1 152 ? 21.795 -14.358 -34.728 1.00 81.38 152 GLU A C 1
ATOM 1235 O O . GLU A 1 152 ? 21.099 -15.246 -34.247 1.00 81.38 152 GLU A O 1
ATOM 1240 N N . ASN A 1 153 ? 22.769 -13.758 -34.034 1.00 82.75 153 ASN A N 1
ATOM 1241 C CA . ASN A 1 153 ? 23.159 -14.126 -32.667 1.00 82.75 153 ASN A CA 1
ATOM 1242 C C . ASN A 1 153 ? 22.444 -13.289 -31.593 1.00 82.75 153 ASN A C 1
ATOM 1244 O O . ASN A 1 153 ? 22.732 -13.424 -30.403 1.00 82.75 153 ASN A O 1
ATOM 1248 N N . ILE A 1 154 ? 21.539 -12.393 -31.999 1.00 82.88 154 ILE A N 1
ATOM 1249 C CA . ILE A 1 154 ? 20.741 -11.560 -31.098 1.00 82.88 154 ILE A CA 1
ATOM 1250 C C . ILE A 1 154 ? 19.371 -12.210 -30.934 1.00 82.88 154 ILE A C 1
ATOM 1252 O O . ILE A 1 154 ? 18.711 -12.524 -31.925 1.00 82.88 154 ILE A O 1
ATOM 1256 N N . ALA A 1 155 ? 18.915 -12.355 -29.687 1.00 85.50 155 ALA A N 1
ATOM 1257 C CA . ALA A 1 155 ? 17.614 -12.946 -29.392 1.00 85.50 155 ALA A CA 1
ATOM 1258 C C . ALA A 1 155 ? 16.475 -12.260 -30.169 1.00 85.50 155 ALA A C 1
ATOM 1260 O O . ALA A 1 155 ? 16.445 -11.037 -30.338 1.00 85.50 155 ALA A O 1
ATOM 1261 N N . ASP A 1 156 ? 15.495 -13.048 -30.615 1.00 86.06 156 ASP A N 1
ATOM 1262 C CA . ASP A 1 156 ? 14.402 -12.523 -31.435 1.00 86.06 156 ASP A CA 1
ATOM 1263 C C . ASP A 1 156 ? 13.554 -11.477 -30.709 1.00 86.06 156 ASP A C 1
ATOM 1265 O O . ASP A 1 156 ? 13.098 -10.503 -31.318 1.00 86.06 156 ASP A O 1
ATOM 1269 N N . ARG A 1 157 ? 13.353 -11.684 -29.405 1.00 85.88 157 ARG A N 1
ATOM 1270 C CA . ARG A 1 157 ? 12.527 -10.838 -28.547 1.00 85.88 157 ARG A CA 1
ATOM 1271 C C . ARG A 1 157 ? 13.397 -9.909 -27.701 1.00 85.88 157 ARG A C 1
ATOM 1273 O O . ARG A 1 157 ? 14.448 -10.345 -27.233 1.00 85.88 157 ARG A O 1
ATOM 1280 N N . PRO A 1 158 ? 12.948 -8.663 -27.471 1.00 88.81 158 PRO A N 1
ATOM 1281 C CA . PRO A 1 158 ? 13.612 -7.781 -26.527 1.00 88.81 158 PRO A CA 1
ATOM 1282 C C . PRO A 1 158 ? 13.571 -8.370 -25.109 1.00 88.81 158 PRO A C 1
ATOM 1284 O O . PRO A 1 158 ? 12.588 -9.031 -24.753 1.00 88.81 158 PRO A O 1
ATOM 1287 N N . PRO A 1 159 ? 14.594 -8.105 -24.281 1.00 89.50 159 PRO A N 1
ATOM 1288 C CA . PRO A 1 159 ? 14.528 -8.414 -22.859 1.00 89.50 159 PRO A CA 1
ATOM 1289 C C . PRO A 1 159 ? 13.395 -7.618 -22.196 1.00 89.50 159 PRO A C 1
ATOM 1291 O O . PRO A 1 159 ? 13.170 -6.453 -22.520 1.00 89.50 159 PRO A O 1
ATOM 1294 N N . VAL A 1 160 ? 12.688 -8.251 -21.259 1.00 89.44 160 VAL A N 1
ATOM 1295 C CA . VAL A 1 160 ? 11.634 -7.604 -20.463 1.00 89.44 160 VAL A CA 1
ATOM 1296 C C . VAL A 1 160 ? 12.257 -7.019 -19.205 1.00 89.44 160 VAL A C 1
ATOM 1298 O O . VAL A 1 160 ? 13.038 -7.696 -18.535 1.00 89.44 160 VAL A O 1
ATOM 1301 N N . LEU A 1 161 ? 11.901 -5.780 -18.864 1.00 92.94 161 LEU A N 1
ATOM 1302 C CA . LEU A 1 161 ? 12.404 -5.153 -17.649 1.00 92.94 161 LEU A CA 1
ATOM 1303 C C . LEU A 1 161 ? 11.831 -5.827 -16.395 1.00 92.94 161 LEU A C 1
ATOM 1305 O O . LEU A 1 161 ? 10.621 -6.057 -16.265 1.00 92.94 161 LEU A O 1
ATOM 1309 N N . THR A 1 162 ? 12.709 -6.092 -15.431 1.00 93.06 162 THR A N 1
ATOM 1310 C CA . THR A 1 162 ? 12.341 -6.687 -14.146 1.00 93.06 162 THR A CA 1
ATOM 1311 C C . THR A 1 162 ? 11.659 -5.636 -13.281 1.00 93.06 162 THR A C 1
ATOM 1313 O O . THR A 1 162 ? 12.257 -4.624 -12.903 1.00 93.06 162 THR A O 1
ATOM 1316 N N . ARG A 1 163 ? 10.389 -5.877 -12.953 1.00 92.44 163 ARG A N 1
ATOM 1317 C CA . ARG A 1 163 ? 9.584 -4.992 -12.104 1.00 92.44 163 ARG A CA 1
ATOM 1318 C C . ARG A 1 163 ? 9.862 -5.283 -10.619 1.00 92.44 163 ARG A C 1
ATOM 1320 O O . ARG A 1 163 ? 9.949 -6.452 -10.248 1.00 92.44 163 ARG A O 1
ATOM 1327 N N . PRO A 1 164 ? 9.963 -4.256 -9.755 1.00 90.88 164 PRO A N 1
ATOM 1328 C CA . PRO A 1 164 ? 10.030 -4.435 -8.307 1.00 90.88 164 PRO A CA 1
ATOM 1329 C C . PRO A 1 164 ? 8.852 -5.243 -7.751 1.00 90.88 164 PRO A C 1
ATOM 1331 O O . PRO A 1 164 ? 7.716 -5.075 -8.197 1.00 90.88 164 PRO A O 1
ATOM 1334 N N . MET A 1 165 ? 9.106 -6.056 -6.724 1.00 89.19 165 MET A N 1
ATOM 1335 C CA . MET A 1 165 ? 8.111 -6.965 -6.137 1.00 89.19 165 MET A CA 1
ATOM 1336 C C . MET A 1 165 ? 6.862 -6.253 -5.605 1.00 89.19 165 MET A C 1
ATOM 1338 O O . MET A 1 165 ? 5.752 -6.733 -5.791 1.00 89.19 165 MET A O 1
ATOM 1342 N N . TRP A 1 166 ? 6.995 -5.065 -5.018 1.00 88.31 166 TRP A N 1
ATOM 1343 C CA . TRP A 1 166 ? 5.839 -4.308 -4.525 1.00 88.31 166 TRP A CA 1
ATOM 1344 C C . TRP A 1 166 ? 4.851 -3.892 -5.641 1.00 88.31 166 TRP A C 1
ATOM 1346 O O . TRP A 1 166 ? 3.687 -3.612 -5.364 1.00 88.31 166 TRP A O 1
ATOM 1356 N N . LEU A 1 167 ? 5.279 -3.880 -6.914 1.00 89.75 167 LEU A N 1
ATOM 1357 C CA . LEU A 1 167 ? 4.401 -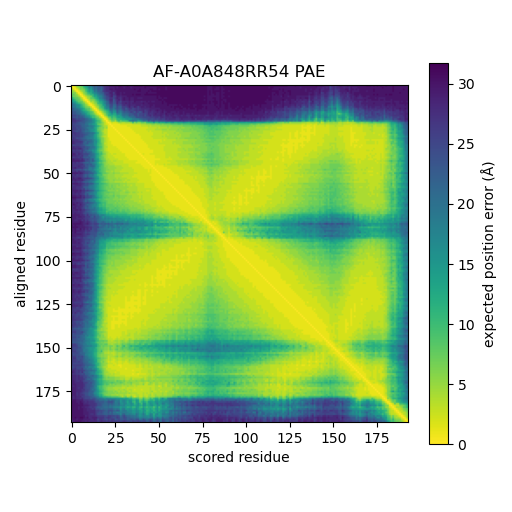3.621 -8.062 1.00 89.75 167 LEU A CA 1
ATOM 1358 C C . LEU A 1 167 ? 3.626 -4.854 -8.529 1.00 89.75 167 LEU A C 1
ATOM 1360 O O . LEU A 1 167 ? 2.711 -4.703 -9.348 1.00 89.75 167 LEU A O 1
ATOM 1364 N N . THR A 1 168 ? 3.986 -6.054 -8.071 1.00 87.56 168 THR A N 1
ATOM 1365 C CA . THR A 1 168 ? 3.366 -7.311 -8.521 1.00 87.56 168 THR A CA 1
ATOM 1366 C C . THR A 1 168 ? 2.136 -7.691 -7.701 1.00 87.56 168 THR A C 1
ATOM 1368 O O . THR A 1 168 ? 1.392 -8.575 -8.111 1.00 87.56 168 THR A O 1
ATOM 1371 N N . VAL A 1 169 ? 1.868 -6.983 -6.601 1.00 88.19 169 VAL A N 1
ATOM 1372 C CA . VAL A 1 169 ? 0.756 -7.261 -5.684 1.00 88.19 169 VAL A CA 1
ATOM 1373 C C . VAL A 1 169 ? -0.336 -6.193 -5.763 1.00 88.19 169 VAL A C 1
ATOM 1375 O O . VAL A 1 169 ? -0.073 -5.031 -6.088 1.00 88.19 169 VAL A O 1
ATOM 1378 N N . ASP A 1 170 ? -1.583 -6.601 -5.513 1.00 85.75 170 ASP A N 1
ATOM 1379 C CA . ASP A 1 170 ? -2.772 -5.728 -5.503 1.00 85.75 170 ASP A CA 1
ATOM 1380 C C . ASP A 1 170 ? -3.065 -5.100 -4.139 1.00 85.75 170 ASP A C 1
ATOM 1382 O O . ASP A 1 170 ? -3.800 -4.117 -4.055 1.00 85.75 170 ASP A O 1
ATOM 1386 N N . ASP A 1 171 ? -2.453 -5.635 -3.089 1.00 86.75 171 ASP A N 1
ATOM 1387 C CA . ASP A 1 171 ? -2.687 -5.226 -1.716 1.00 86.75 171 ASP A CA 1
ATOM 1388 C C . ASP A 1 171 ? -1.561 -4.325 -1.186 1.00 86.75 171 ASP A C 1
ATOM 1390 O O . ASP A 1 171 ? -0.375 -4.606 -1.376 1.00 86.75 171 ASP A O 1
ATOM 1394 N N . SER A 1 172 ? -1.938 -3.237 -0.508 1.00 84.19 172 SER A N 1
ATOM 1395 C CA . SER A 1 172 ? -0.988 -2.251 0.013 1.00 84.19 172 SER A CA 1
ATOM 1396 C C . SER A 1 172 ? -0.199 -2.758 1.221 1.00 84.19 172 SER A C 1
ATOM 1398 O O . SER A 1 172 ? 0.944 -2.339 1.390 1.00 84.19 172 SER A O 1
ATOM 1400 N N . HIS A 1 173 ? -0.764 -3.655 2.043 1.00 83.88 173 HIS A N 1
ATOM 1401 C CA . HIS A 1 173 ? -0.030 -4.301 3.142 1.00 83.88 173 HIS A CA 1
ATOM 1402 C C . HIS A 1 173 ? 1.035 -5.239 2.588 1.00 83.88 173 HIS A C 1
ATOM 1404 O O . HIS A 1 173 ? 2.206 -5.128 2.940 1.00 83.88 173 HIS A O 1
ATOM 1410 N N . ARG A 1 174 ? 0.673 -6.087 1.628 1.00 85.62 174 ARG A N 1
ATOM 1411 C CA . ARG A 1 174 ? 1.637 -6.966 0.972 1.00 85.62 174 ARG A CA 1
ATOM 1412 C C . ARG A 1 174 ? 2.705 -6.182 0.209 1.00 85.62 174 ARG A C 1
ATOM 1414 O O . ARG A 1 174 ? 3.860 -6.594 0.169 1.00 85.62 174 ARG A O 1
ATOM 1421 N N . ALA A 1 175 ? 2.346 -5.050 -0.393 1.00 85.38 175 ALA A N 1
ATOM 1422 C CA . ALA A 1 175 ? 3.312 -4.180 -1.057 1.00 85.38 175 ALA A CA 1
ATOM 1423 C C . ALA A 1 175 ? 4.311 -3.558 -0.074 1.00 85.38 175 ALA A C 1
ATOM 1425 O O . ALA A 1 175 ? 5.476 -3.407 -0.436 1.00 85.38 175 ALA A O 1
ATOM 1426 N N . LEU A 1 176 ? 3.870 -3.223 1.145 1.00 82.75 176 LEU A N 1
ATOM 1427 C CA . LEU A 1 176 ? 4.738 -2.761 2.229 1.00 82.75 176 LEU A CA 1
ATOM 1428 C C . LEU A 1 176 ? 5.736 -3.852 2.632 1.00 82.75 176 LEU A C 1
ATOM 1430 O O . LEU A 1 176 ? 6.929 -3.586 2.679 1.00 82.75 176 LEU A O 1
ATOM 1434 N N . GLU A 1 177 ? 5.282 -5.089 2.840 1.00 83.25 177 GLU A N 1
ATOM 1435 C CA . GLU A 1 177 ? 6.166 -6.217 3.189 1.00 83.25 177 GLU A CA 1
ATOM 1436 C C . GLU A 1 177 ? 7.260 -6.472 2.137 1.00 83.25 177 GLU A C 1
ATOM 1438 O O . GLU A 1 177 ? 8.360 -6.916 2.461 1.00 83.25 177 GLU A O 1
ATOM 1443 N N . LEU A 1 178 ? 6.955 -6.188 0.867 1.00 84.38 178 LEU A N 1
ATOM 1444 C CA . LEU A 1 178 ? 7.846 -6.378 -0.283 1.00 84.38 178 LEU A CA 1
ATOM 1445 C C . LEU A 1 178 ? 8.645 -5.116 -0.654 1.00 84.38 178 LEU A C 1
ATOM 1447 O O . LEU A 1 178 ? 9.363 -5.103 -1.661 1.00 84.38 178 LEU A O 1
ATOM 1451 N N . TRP A 1 179 ? 8.485 -4.029 0.098 1.00 82.06 179 TRP A N 1
ATOM 1452 C CA . TRP A 1 179 ? 9.199 -2.780 -0.125 1.00 82.06 179 TRP A CA 1
ATOM 1453 C C . TRP A 1 179 ? 10.627 -2.884 0.423 1.00 82.06 179 TRP A C 1
ATOM 1455 O O . TRP A 1 179 ? 10.825 -3.259 1.569 1.00 82.06 179 TRP A O 1
ATOM 1465 N N . HIS A 1 180 ? 11.650 -2.551 -0.371 1.00 69.56 180 HIS A N 1
ATOM 1466 C CA . HIS A 1 180 ? 13.045 -2.847 0.003 1.00 69.56 180 HIS A CA 1
ATOM 1467 C C . HIS A 1 180 ? 14.038 -1.685 -0.104 1.00 69.56 180 HIS A C 1
ATOM 1469 O O . HIS A 1 180 ? 15.239 -1.930 -0.089 1.00 69.56 180 HIS A O 1
ATOM 1475 N N . GLY A 1 181 ? 13.615 -0.421 -0.181 1.00 61.25 181 GLY A N 1
ATOM 1476 C CA . GLY A 1 181 ? 14.606 0.665 -0.262 1.00 61.25 181 GLY A CA 1
ATOM 1477 C C . GLY A 1 181 ? 14.319 1.826 0.665 1.00 61.25 181 GLY A C 1
ATOM 1478 O O . GLY A 1 181 ? 13.859 2.869 0.210 1.00 61.25 181 GLY A O 1
ATOM 1479 N N . THR A 1 182 ? 14.607 1.542 1.940 1.00 58.31 182 THR A N 1
ATOM 1480 C CA . THR A 1 182 ? 15.027 2.425 3.047 1.00 58.31 182 THR A CA 1
ATOM 1481 C C . THR A 1 182 ? 14.333 3.797 3.155 1.00 58.31 182 THR A C 1
ATOM 1483 O O . THR A 1 182 ? 14.622 4.706 2.389 1.00 58.31 182 THR A O 1
ATOM 1486 N N . ASP A 1 183 ? 13.466 4.076 4.133 1.00 54.78 183 ASP A N 1
ATOM 1487 C CA . ASP A 1 183 ? 13.294 3.443 5.441 1.00 54.78 183 ASP A CA 1
ATOM 1488 C C . ASP A 1 183 ? 11.875 2.898 5.659 1.00 54.78 183 ASP A C 1
ATOM 1490 O O . ASP A 1 183 ? 10.888 3.633 5.621 1.00 54.78 183 ASP A O 1
ATOM 1494 N N . LEU A 1 184 ? 11.790 1.595 5.908 1.00 54.34 184 LEU A N 1
ATOM 1495 C CA . LEU A 1 184 ? 10.555 0.816 5.983 1.00 54.34 184 LEU A CA 1
ATOM 1496 C C . LEU A 1 184 ? 9.790 1.033 7.294 1.00 54.34 184 LEU A C 1
ATOM 1498 O O . LEU A 1 184 ? 8.878 0.266 7.544 1.00 54.34 184 LEU A O 1
ATOM 1502 N N . PHE A 1 185 ? 10.166 2.044 8.093 1.00 49.34 185 PHE A N 1
ATOM 1503 C CA . PHE A 1 185 ? 9.989 2.164 9.544 1.00 49.34 185 PHE A CA 1
ATOM 1504 C C . PHE A 1 185 ? 11.207 1.748 10.426 1.00 49.34 185 PHE A C 1
ATOM 1506 O O . PHE A 1 185 ? 11.014 1.408 11.587 1.00 49.34 185 PHE A O 1
ATOM 1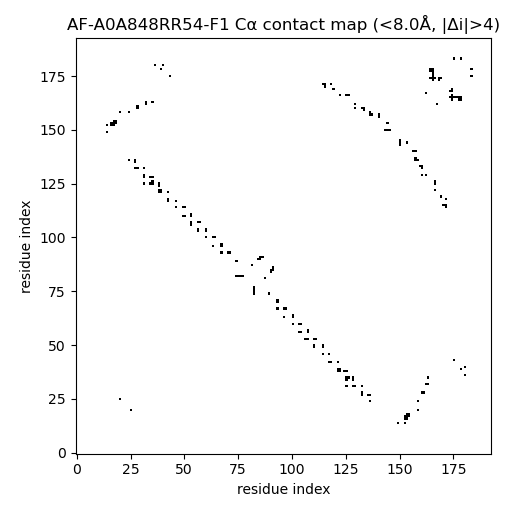513 N N . ALA A 1 186 ? 12.480 1.857 10.019 1.00 49.75 186 ALA A N 1
ATOM 1514 C CA . ALA A 1 186 ? 13.606 1.860 10.988 1.00 49.75 186 ALA A CA 1
ATOM 1515 C C . ALA A 1 186 ? 13.600 3.091 11.924 1.00 49.75 186 ALA A C 1
ATOM 1517 O O . ALA A 1 186 ? 14.427 3.219 12.825 1.00 49.75 186 ALA A O 1
ATOM 1518 N N . ALA A 1 187 ? 12.594 3.952 11.776 1.00 43.25 187 ALA A N 1
ATOM 1519 C CA . ALA A 1 187 ? 12.149 4.929 12.755 1.00 43.25 187 ALA A CA 1
ATOM 1520 C C . ALA A 1 187 ? 10.770 4.629 13.399 1.00 43.25 187 ALA A C 1
ATOM 1522 O O . ALA A 1 187 ? 10.224 5.538 14.020 1.00 43.25 187 ALA A O 1
ATOM 1523 N N . LEU A 1 188 ? 10.177 3.427 13.300 1.00 39.31 188 LEU A N 1
ATOM 1524 C CA . LEU A 1 188 ? 9.173 2.951 14.286 1.00 39.31 188 LEU A CA 1
ATOM 1525 C C . LEU A 1 188 ? 9.875 2.568 15.599 1.00 39.31 188 LEU A C 1
ATOM 1527 O O . LEU A 1 188 ? 9.578 1.551 16.195 1.00 39.31 188 LEU A O 1
ATOM 1531 N N . GLU A 1 189 ? 10.793 3.414 16.067 1.00 36.94 189 GLU A N 1
ATOM 1532 C CA . GLU A 1 189 ? 11.299 3.372 17.436 1.00 36.94 189 GLU A CA 1
ATOM 1533 C C . GLU A 1 189 ? 12.288 2.241 17.780 1.00 36.94 189 GLU A C 1
ATOM 1535 O O . GLU A 1 189 ? 11.957 1.124 18.146 1.00 36.94 189 GLU A O 1
ATOM 1540 N N . GLN A 1 190 ? 13.548 2.636 17.920 1.00 42.72 190 GLN A N 1
ATOM 1541 C CA . GLN A 1 190 ? 14.425 2.156 18.991 1.00 42.72 190 GLN A CA 1
ATOM 1542 C C . GLN A 1 190 ? 14.042 2.810 20.356 1.00 42.72 190 GLN A C 1
ATOM 1544 O O . GLN A 1 190 ? 14.917 3.130 21.157 1.00 42.72 190 GLN A O 1
ATOM 1549 N N . ARG A 1 191 ? 12.757 3.134 20.592 1.00 37.94 191 ARG A N 1
ATOM 1550 C CA . ARG A 1 191 ? 12.223 3.985 21.684 1.00 37.94 191 ARG A CA 1
ATOM 1551 C C . ARG A 1 191 ? 10.764 3.637 22.045 1.00 37.94 191 ARG A C 1
ATOM 1553 O O . ARG A 1 191 ? 9.846 4.348 21.668 1.00 37.94 191 ARG A O 1
ATOM 1560 N N . GLY A 1 192 ? 10.574 2.616 22.858 1.00 31.86 192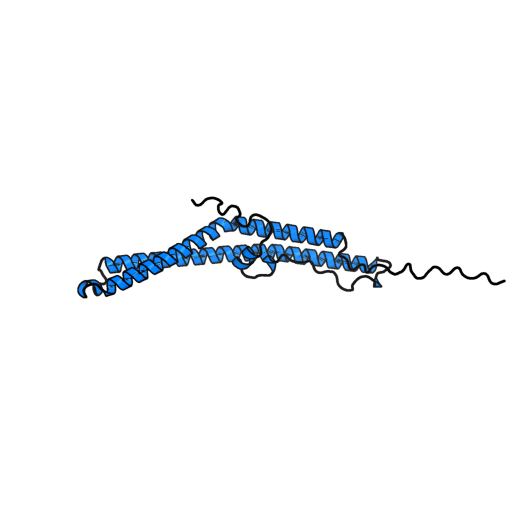 GLY A N 1
ATOM 1561 C CA . GLY A 1 192 ? 9.395 2.443 23.710 1.00 31.86 192 GLY A CA 1
ATOM 1562 C C . GLY A 1 192 ? 9.825 1.528 24.854 1.00 31.86 192 GLY A C 1
ATOM 1563 O O . GLY A 1 192 ? 10.445 0.518 24.545 1.00 31.86 192 GLY A O 1
ATOM 1564 N N . PRO A 1 193 ? 9.635 1.950 26.118 1.00 46.84 193 PRO A N 1
ATOM 1565 C CA . PRO A 1 193 ? 10.647 2.002 27.187 1.00 46.84 193 PRO A CA 1
ATOM 1566 C C . PRO A 1 193 ? 11.394 0.701 27.498 1.00 46.84 193 PRO A C 1
ATOM 1568 O O . PRO A 1 193 ? 10.757 -0.373 27.516 1.00 46.84 193 PRO A O 1
#

Secondary structure (DSSP, 8-state):
------PPPGGGG----BTSPPHHHHHHHHHHHHHHHHHHHHHHHHHHHHHHHHHHHHHHHHHHHHHHHHHHHHHHTS-HHHHH-TTSHHHHHHHHHHHHHHHHHHHHHHHHHHHHHHHHHHHHHHHHHHHHHHHHHHHHHHHHHHH-TTGGGB-SSPPPPPPPGGGS-S-HHHHHHT--SS-SSTTS-S---

Solvent-accessible surface area (backbone atoms only — not comparable to full-atom values): 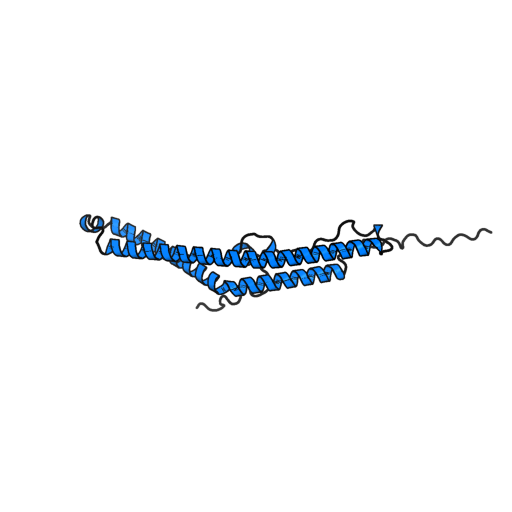11305 Å² total; per-residue (Å²): 137,84,85,75,79,82,74,77,73,83,76,81,70,78,64,71,65,62,72,64,78,47,73,67,51,49,49,48,43,51,52,38,51,52,50,35,51,51,38,50,52,50,44,55,64,75,38,44,67,52,48,56,52,33,54,55,45,54,53,48,43,54,54,51,52,50,52,47,53,52,52,55,54,54,42,74,73,44,60,67,72,63,57,66,36,77,83,32,70,69,47,50,52,50,53,51,49,52,55,48,47,54,50,49,50,53,51,38,53,50,38,50,52,52,49,45,52,49,43,52,52,36,45,49,54,37,48,53,47,42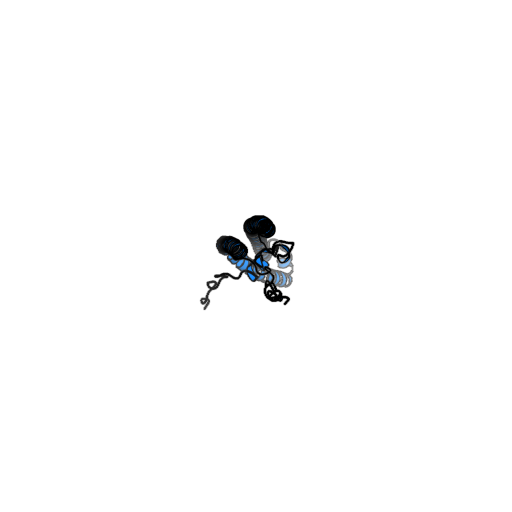,55,56,42,45,51,51,38,44,56,50,42,59,49,46,49,74,70,42,94,64,31,89,50,37,65,92,64,60,81,78,72,85,73,61,64,35,70,76,49,94,47,60,68,63,19,55,77,48,54,85,81,81,78,93,51,86,75,73,53,100,70,76,137

Mean predicted aligned error: 10.07 Å

Sequence (193 aa):
MRDARAGVPRAAYEAEPVGDPTPTVQALQAHAATYAQREGQRFFTDVRVQWTENEALVETIGREQSEYAERAAALQHQPAEVAQDATSPAHEDLRRLERRIQRDHRRSAHLKALIHTRFTVARLRARRYFDYSDEKVAIYWGTLRRKHPAAENIADRPPVLTRPMWLTVDDSHRALELWHGTDLFAALEQRGP

pLDDT: mean 83.94, std 18.27, range [31.86, 98.12]

Radius of gyration: 31.43 Å; Cα contacts (8 Å, |Δi|>4): 117; chains: 1; bounding box: 88×36×97 Å

Nearest PDB structures (foldseek):
  2rd0-assembly1_B  TM=5.254E-01  e=2.685E+00  Homo sapiens
  4mu6-assembly1_A  TM=4.002E-01  e=2.172E+00  Legionella pneumophila subsp. pneumophila str. Philadelphia 1
  6mbz-assembly1_A  TM=4.153E-01  e=5.351E+00  Homo sapiens

Foldseek 3Di:
DDDDDPDPPPPPPVPPQPAPQPPLLVVLLVVLQVLLLVLVVVLCVVLVVLVVLLVVLVVVLVVLVVVLVVLVVVLVVDDPVQNVPCVHPSVVVSVVSVVVSVVSVVSSVVSQVVSLVSLVVSLVVSVVSLVVSLVVQQVVLVVCLVPPPP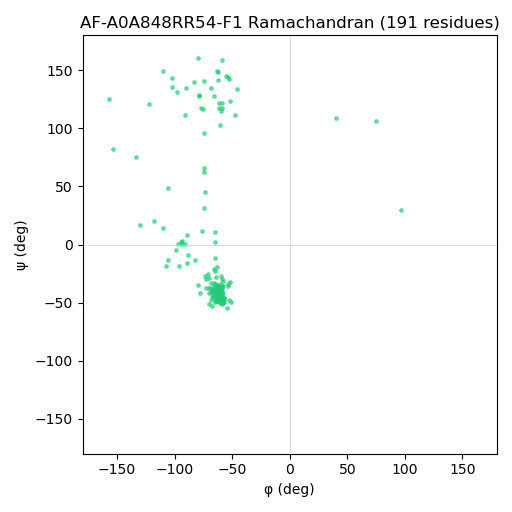SVSYDPDGDRRDDQPLSVDSHSVVSLVSNDDDDSPPVVDVDDD